Protein AF-A0A843S0M1-F1 (afdb_monomer)

Solvent-accessible surface area (backbone atoms only — not comparable to full-atom values): 11703 Å² total; per-residue (Å²): 111,69,63,58,44,51,71,52,20,61,83,70,75,45,84,88,87,87,84,76,96,76,84,46,53,86,76,46,64,43,97,45,66,50,46,80,56,49,70,64,45,79,46,49,62,38,55,64,71,56,51,32,68,64,68,65,47,55,79,88,76,49,73,78,32,62,79,41,57,92,56,32,33,32,40,35,50,74,87,81,46,79,42,81,44,71,58,80,91,73,53,58,61,55,52,34,52,51,38,28,75,74,68,75,40,78,56,70,84,58,80,89,78,87,85,83,83,86,74,97,67,88,80,82,76,89,72,68,78,70,56,42,61,87,25,80,64,20,44,48,52,51,53,44,46,74,72,69,49,50,73,67,56,54,23,38,66,74,46,74,40,89,54,74,86,38,71,62,29,52,50,40,38,52,49,55,53,48,29,52,56,53,50,60,62,74,74,110

Mean predicted aligned error: 17.86 Å

Sequence (188 aa):
MLDSLAQEGRKLSVRAVLLGQRWSASRTGGSGDMRDTIPDFLLMRMRRTDARMLSGMPTDDLPDTANLPPGHGFLLSGEDGAVRVVQPQVSAMDVSTFASATLGRTLGEPEAGLLRTGSQQQGSARGLPEVGPRSAQGQRVVALLASGATVAEVTDELSGVRDRSSGTWKNTRRQVETVITDLDREAT

Radius of gyration: 23.5 Å; Cα contacts (8 Å, |Δi|>4): 193; chains: 1; bounding box: 40×41×64 Å

Foldseek 3Di:
DLLCCLVCVVVVVDDDDDDDPDDDCVRCVHQDRNQVSDQKDKQAQDDLVRQCSNNVDDSVLRDNSPPDDPQKTWIGHPPPGTDIDGHDDAFPVNVQVCCCVPVVDRPPDPPGDDDDDDDDDDDDDDDDPPLACPDPLNVVLVVCVVVVDDLLRNLCVVLVDPPCVDPSSVVSSVSSVVSVVVVVVVVD

Structure (mmCIF, N/CA/C/O backbone):
data_AF-A0A843S0M1-F1
#
_entry.id   AF-A0A843S0M1-F1
#
loop_
_atom_site.group_PDB
_atom_site.id
_atom_site.type_symbol
_atom_site.label_atom_id
_atom_site.label_alt_id
_atom_site.label_comp_id
_atom_site.label_asym_id
_atom_site.label_entity_id
_atom_site.label_seq_id
_atom_site.pdbx_PDB_ins_code
_atom_site.Cartn_x
_atom_site.Cartn_y
_atom_site.Cartn_z
_atom_site.occupancy
_atom_site.B_iso_or_equiv
_atom_site.auth_seq_id
_atom_site.auth_comp_id
_atom_site.auth_asym_id
_atom_site.auth_atom_id
_atom_site.pdbx_PDB_model_num
ATOM 1 N N . MET A 1 1 ? -13.229 -12.952 -8.481 1.00 64.62 1 MET A N 1
ATOM 2 C CA . MET A 1 1 ? -13.952 -11.826 -7.836 1.00 64.62 1 MET A CA 1
ATOM 3 C C . MET A 1 1 ? -13.185 -10.520 -7.974 1.00 64.62 1 MET A C 1
ATOM 5 O O . MET A 1 1 ? -13.790 -9.518 -8.330 1.00 64.62 1 MET A O 1
ATOM 9 N N . LEU A 1 2 ? -11.879 -10.502 -7.690 1.00 71.44 2 LEU A N 1
ATOM 10 C CA . LEU A 1 2 ? -11.090 -9.282 -7.846 1.00 71.44 2 LEU A CA 1
ATOM 11 C C . LEU A 1 2 ? -10.889 -8.915 -9.325 1.00 71.44 2 LEU A C 1
ATOM 13 O O . LEU A 1 2 ? -11.062 -7.756 -9.687 1.00 71.44 2 LEU A O 1
ATOM 17 N N . ASP A 1 3 ? -10.678 -9.918 -10.180 1.00 71.88 3 ASP A N 1
ATOM 18 C CA . ASP A 1 3 ? -10.511 -9.717 -11.626 1.00 71.88 3 ASP A CA 1
ATOM 19 C C . ASP A 1 3 ? -11.780 -9.164 -12.282 1.00 71.88 3 ASP A C 1
ATOM 21 O O . ASP A 1 3 ? -11.726 -8.187 -13.021 1.00 71.88 3 ASP A O 1
ATOM 25 N N . SER A 1 4 ? -12.949 -9.710 -11.928 1.00 75.19 4 SER A N 1
ATOM 26 C CA . SER A 1 4 ? -14.245 -9.194 -12.387 1.00 75.19 4 SER A CA 1
ATOM 27 C C . SER A 1 4 ? -14.473 -7.745 -11.944 1.00 75.19 4 SER A C 1
ATOM 29 O O . SER A 1 4 ? -14.950 -6.926 -12.724 1.00 75.19 4 SER A O 1
ATOM 31 N N . LEU A 1 5 ? -14.079 -7.393 -10.712 1.00 76.81 5 LEU A N 1
ATOM 32 C CA . LEU A 1 5 ? -14.208 -6.024 -10.210 1.00 76.81 5 LEU A CA 1
ATOM 33 C C . LEU A 1 5 ? -13.268 -5.060 -10.934 1.00 76.81 5 LEU A C 1
ATOM 35 O O . LEU A 1 5 ? -13.653 -3.932 -11.218 1.00 76.81 5 LEU A O 1
ATOM 39 N N . ALA A 1 6 ? -12.052 -5.480 -11.250 1.00 74.00 6 ALA A N 1
ATOM 40 C CA . ALA A 1 6 ? -11.100 -4.624 -11.936 1.00 74.00 6 ALA A CA 1
ATOM 41 C C . ALA A 1 6 ? -11.404 -4.475 -13.440 1.00 74.00 6 ALA A C 1
ATOM 43 O O . ALA A 1 6 ? -11.238 -3.382 -13.984 1.00 74.00 6 ALA A O 1
ATOM 44 N N . GLN A 1 7 ? -11.944 -5.509 -14.095 1.00 75.94 7 GLN A N 1
ATOM 45 C CA . GLN A 1 7 ? -12.368 -5.436 -15.499 1.00 75.94 7 GLN A CA 1
ATOM 46 C C . GLN A 1 7 ? -13.661 -4.626 -15.690 1.00 75.94 7 GLN A C 1
ATOM 48 O O . GLN A 1 7 ? -13.743 -3.777 -16.581 1.00 75.94 7 GLN A O 1
ATOM 53 N N . GLU A 1 8 ? -14.682 -4.858 -14.860 1.00 80.50 8 GLU A N 1
ATOM 54 C CA . GLU A 1 8 ? -16.004 -4.237 -15.034 1.00 80.50 8 GLU A CA 1
ATOM 55 C C . GLU A 1 8 ? -16.180 -2.963 -14.202 1.00 80.50 8 GLU A C 1
ATOM 57 O O . GLU A 1 8 ? -16.842 -2.016 -14.636 1.00 80.50 8 GLU A O 1
ATOM 62 N N . GLY A 1 9 ? -15.540 -2.890 -13.033 1.00 81.75 9 GLY A N 1
ATOM 63 C CA . GLY A 1 9 ? -15.686 -1.780 -12.092 1.00 81.75 9 GLY A CA 1
ATOM 64 C C . GLY A 1 9 ? -15.227 -0.442 -12.658 1.00 81.75 9 GLY A C 1
ATOM 65 O O . GLY A 1 9 ? -15.847 0.579 -12.361 1.00 81.75 9 GLY A O 1
ATOM 66 N N . ARG A 1 10 ? -14.240 -0.431 -13.569 1.00 76.69 10 ARG A N 1
ATOM 67 C CA . ARG A 1 10 ? -13.786 0.800 -14.239 1.00 76.69 10 ARG A CA 1
ATOM 68 C C . ARG A 1 10 ? -14.920 1.511 -14.985 1.00 76.69 10 ARG A C 1
ATOM 70 O O . ARG A 1 10 ? -14.968 2.737 -14.966 1.00 76.69 10 ARG A O 1
ATOM 77 N N . LYS A 1 11 ? -15.853 0.766 -15.593 1.00 84.06 11 LYS A N 1
ATOM 78 C CA . LYS A 1 11 ? -17.024 1.337 -16.292 1.00 84.06 11 LYS A CA 1
ATOM 79 C C . LYS A 1 11 ? -18.037 1.949 -15.324 1.00 84.06 11 LYS A C 1
ATOM 81 O O . LYS A 1 11 ? -18.772 2.856 -15.695 1.00 84.06 11 LYS A O 1
ATOM 86 N N . LEU A 1 12 ? -18.057 1.459 -14.089 1.00 86.50 12 LEU A N 1
ATOM 87 C CA . LEU A 1 12 ? -18.972 1.872 -13.027 1.00 86.50 12 LEU A CA 1
ATOM 88 C C . LEU A 1 12 ? -18.321 2.849 -12.035 1.00 86.50 12 LEU A C 1
ATOM 90 O O . LEU A 1 12 ? -18.884 3.113 -10.977 1.00 86.50 12 LEU A O 1
ATOM 94 N N . SER A 1 13 ? -17.131 3.373 -12.349 1.00 83.56 13 SER A N 1
ATOM 95 C CA . SER A 1 13 ? -16.327 4.206 -11.441 1.00 83.56 13 SER A CA 1
ATOM 96 C C . SER A 1 13 ? -16.002 3.543 -10.092 1.00 83.56 13 SER A C 1
ATOM 98 O O . SER A 1 13 ? -15.689 4.225 -9.118 1.00 83.56 13 SER A O 1
ATOM 100 N N . VAL A 1 14 ? -16.027 2.211 -10.029 1.00 84.00 14 VAL A N 1
ATOM 101 C CA . VAL A 1 14 ? -15.618 1.433 -8.857 1.00 84.00 14 VAL A CA 1
ATOM 102 C C . VAL A 1 14 ? -14.116 1.185 -8.930 1.00 84.00 14 VAL A C 1
ATOM 104 O O . VAL A 1 14 ? -13.596 0.734 -9.951 1.00 84.00 14 VAL A O 1
ATOM 107 N N . ARG A 1 15 ? -13.410 1.475 -7.835 1.00 82.69 15 ARG A N 1
ATOM 108 C CA . ARG A 1 15 ? -11.964 1.258 -7.698 1.00 82.69 15 ARG A CA 1
ATOM 109 C C . ARG A 1 15 ? -11.688 0.441 -6.445 1.00 82.69 15 ARG A C 1
ATOM 111 O O . ARG A 1 15 ? -12.328 0.655 -5.418 1.00 82.69 15 ARG A O 1
ATOM 118 N N . ALA A 1 16 ? -10.716 -0.459 -6.523 1.00 82.50 16 ALA A N 1
ATOM 119 C CA . ALA A 1 16 ? -10.196 -1.175 -5.366 1.00 82.50 16 ALA A CA 1
ATOM 120 C C . ALA A 1 16 ? -8.787 -0.681 -5.042 1.00 82.50 16 ALA A C 1
ATOM 122 O O . ALA A 1 16 ? -7.982 -0.442 -5.938 1.00 82.50 16 ALA A O 1
ATOM 123 N N . VAL A 1 17 ? -8.497 -0.557 -3.749 1.00 86.88 17 VAL A N 1
ATOM 124 C CA . VAL A 1 17 ? -7.150 -0.300 -3.239 1.00 86.88 17 VAL A CA 1
ATOM 125 C C . VAL A 1 17 ? -6.752 -1.500 -2.401 1.00 86.88 17 VAL A C 1
ATOM 127 O O . VAL A 1 17 ? -7.434 -1.839 -1.434 1.00 86.88 17 VAL A O 1
ATOM 130 N N . LEU A 1 18 ? -5.659 -2.154 -2.787 1.00 85.25 18 LEU A N 1
ATOM 131 C CA . LEU A 1 18 ? -5.140 -3.321 -2.086 1.00 85.25 18 LEU A CA 1
ATOM 132 C C . LEU A 1 18 ? -3.878 -2.955 -1.325 1.00 85.25 18 LEU A C 1
ATOM 134 O O . LEU A 1 18 ? -2.942 -2.384 -1.879 1.00 85.25 18 LEU A O 1
ATOM 138 N N . LEU A 1 19 ? -3.853 -3.316 -0.046 1.00 87.06 19 LEU A N 1
ATOM 139 C CA . LEU A 1 19 ? -2.742 -3.042 0.853 1.00 87.06 19 LEU A CA 1
ATOM 140 C C . LEU A 1 19 ? -2.248 -4.356 1.449 1.00 87.06 19 LEU A C 1
ATOM 142 O O . LEU A 1 19 ? -3.033 -5.182 1.914 1.00 87.06 19 LEU A O 1
ATOM 146 N N . GLY A 1 20 ? -0.932 -4.539 1.457 1.00 83.94 20 GLY A N 1
ATOM 147 C CA . GLY A 1 20 ? -0.309 -5.743 1.982 1.00 83.94 20 GLY A CA 1
ATOM 148 C C . GLY A 1 20 ? 1.136 -5.492 2.383 1.00 83.94 20 GLY A C 1
ATOM 149 O O . GLY A 1 20 ? 1.888 -4.842 1.663 1.00 83.94 20 GLY A O 1
ATOM 150 N N . GLN A 1 21 ? 1.527 -6.029 3.540 1.00 82.25 21 GLN A N 1
ATOM 151 C CA . GLN A 1 21 ? 2.917 -5.998 4.014 1.00 82.25 21 GLN A CA 1
ATOM 152 C C . GLN A 1 21 ? 3.747 -7.173 3.483 1.00 82.25 21 GLN A C 1
ATOM 154 O O . GLN A 1 21 ? 4.974 -7.118 3.476 1.00 82.25 21 GLN A O 1
ATOM 159 N N . ARG A 1 22 ? 3.088 -8.263 3.073 1.00 80.06 22 ARG A N 1
ATOM 160 C CA . ARG A 1 22 ? 3.728 -9.444 2.489 1.00 80.06 22 ARG A CA 1
ATOM 161 C C . ARG A 1 22 ? 2.935 -9.897 1.282 1.00 80.06 22 ARG A C 1
ATOM 163 O O . ARG A 1 22 ? 1.739 -10.163 1.390 1.00 80.06 22 ARG A O 1
ATOM 170 N N . TRP A 1 23 ? 3.647 -10.052 0.180 1.00 79.38 23 TRP A N 1
ATOM 171 C CA . TRP A 1 23 ? 3.113 -10.548 -1.072 1.00 79.38 23 TRP A CA 1
ATOM 172 C C . TRP A 1 23 ? 3.785 -11.876 -1.398 1.00 79.38 23 TRP A C 1
ATOM 174 O O . TRP A 1 23 ? 4.971 -12.070 -1.140 1.00 79.38 23 TRP A O 1
ATOM 184 N N . SER A 1 24 ? 3.010 -12.818 -1.914 1.00 76.38 24 SER A N 1
ATOM 185 C CA . SER A 1 24 ? 3.501 -14.104 -2.402 1.00 76.38 24 SER A CA 1
ATOM 186 C C . SER A 1 24 ? 2.750 -14.449 -3.672 1.00 76.38 24 SER A C 1
ATOM 188 O O . SER A 1 24 ? 1.595 -14.052 -3.802 1.00 76.38 24 SER A O 1
ATOM 190 N N . ALA A 1 25 ? 3.356 -15.250 -4.550 1.00 71.12 25 ALA A N 1
ATOM 191 C CA . ALA A 1 25 ? 2.713 -15.685 -5.789 1.00 71.12 25 ALA A CA 1
ATOM 192 C C . ALA A 1 25 ? 1.318 -16.286 -5.533 1.00 71.12 25 ALA A C 1
ATOM 194 O O . ALA A 1 25 ? 0.358 -15.946 -6.207 1.00 71.12 25 ALA A O 1
ATOM 195 N N . SER A 1 26 ? 1.162 -17.092 -4.478 1.00 72.12 26 SER A N 1
ATOM 196 C CA . SER A 1 26 ? -0.138 -17.651 -4.075 1.00 72.12 26 SER A CA 1
ATOM 197 C C . SER A 1 26 ? -1.180 -16.615 -3.627 1.00 72.12 26 SER A C 1
ATOM 199 O O . SER A 1 26 ? -2.373 -16.887 -3.702 1.00 72.12 26 SER A O 1
ATOM 201 N N . ARG A 1 27 ? -0.756 -15.440 -3.145 1.00 68.50 27 ARG A N 1
ATOM 202 C CA . ARG A 1 27 ? -1.632 -14.347 -2.685 1.00 68.50 27 ARG A CA 1
ATOM 203 C C . ARG A 1 27 ? -1.902 -13.306 -3.769 1.00 68.50 27 ARG A C 1
ATOM 205 O O . ARG A 1 27 ? -2.878 -12.579 -3.658 1.00 68.50 27 ARG A O 1
ATOM 212 N N . THR A 1 28 ? -1.057 -13.241 -4.793 1.00 63.72 28 THR A N 1
ATOM 213 C CA . THR A 1 28 ? -1.211 -12.363 -5.960 1.00 63.72 28 THR A CA 1
ATOM 214 C C . THR A 1 28 ? -1.856 -13.079 -7.149 1.00 63.72 28 THR A C 1
ATOM 216 O O . THR A 1 28 ? -1.738 -12.607 -8.271 1.00 63.72 28 THR A O 1
ATOM 219 N N . GLY A 1 29 ? -2.504 -14.230 -6.929 1.00 59.59 29 GLY A N 1
ATOM 220 C CA . GLY A 1 29 ? -3.202 -14.974 -7.986 1.00 59.59 29 GLY A CA 1
ATOM 221 C C . GLY A 1 29 ? -2.300 -15.774 -8.935 1.00 59.59 29 GLY A C 1
ATOM 222 O O . GLY A 1 29 ? -2.752 -16.191 -9.990 1.00 59.59 29 GLY A O 1
ATOM 223 N N . GLY A 1 30 ? -1.037 -16.023 -8.585 1.00 59.97 30 GLY A N 1
ATOM 224 C CA . GLY A 1 30 ? -0.068 -16.681 -9.464 1.00 59.97 30 GLY A CA 1
ATOM 225 C C . GLY A 1 30 ? 0.691 -15.693 -10.353 1.00 59.97 30 GLY A C 1
ATOM 226 O O . GLY A 1 30 ? 0.911 -14.546 -9.970 1.00 59.97 30 GLY A O 1
ATOM 227 N N . SER A 1 31 ? 1.173 -16.165 -11.507 1.00 53.12 31 SER A N 1
ATOM 228 C CA . SER A 1 31 ? 2.170 -15.485 -12.349 1.00 53.12 31 SER A CA 1
ATOM 229 C C . SER A 1 31 ? 1.626 -14.475 -13.374 1.00 53.12 31 SER A C 1
ATOM 231 O O . SER A 1 31 ? 2.390 -14.099 -14.258 1.00 53.12 31 SER A O 1
ATOM 233 N N . GLY A 1 32 ? 0.370 -14.022 -13.298 1.00 58.56 32 GLY A N 1
ATOM 234 C CA . GLY A 1 32 ? -0.134 -13.051 -14.287 1.00 58.56 32 GLY A CA 1
ATOM 235 C C . GLY A 1 32 ? -1.457 -12.375 -13.943 1.00 58.56 32 GLY A C 1
ATOM 236 O O . GLY A 1 32 ? -1.523 -11.152 -13.914 1.00 58.56 32 GLY A O 1
ATOM 237 N N . ASP A 1 33 ? -2.485 -13.147 -13.594 1.00 63.50 33 ASP A N 1
ATOM 238 C CA . ASP A 1 33 ? -3.878 -12.684 -13.712 1.00 63.50 33 ASP A CA 1
ATOM 239 C C . ASP A 1 33 ? -4.219 -11.426 -12.893 1.00 63.50 33 ASP A C 1
ATOM 241 O O . ASP A 1 33 ? -4.799 -10.476 -13.422 1.00 63.50 33 ASP A O 1
ATOM 245 N N . MET A 1 34 ? -3.801 -11.357 -11.624 1.00 68.62 34 MET A N 1
ATOM 246 C CA . MET A 1 34 ? -4.064 -10.174 -10.791 1.00 68.62 34 MET A CA 1
ATOM 247 C C . MET A 1 34 ? -3.173 -8.988 -11.176 1.00 68.62 34 MET A C 1
ATOM 249 O O . MET A 1 34 ? -3.600 -7.838 -11.093 1.00 68.62 34 MET A O 1
ATOM 253 N N . ARG A 1 35 ? -1.925 -9.264 -11.577 1.00 72.38 35 ARG A N 1
ATOM 254 C CA . ARG A 1 35 ? -0.947 -8.236 -11.948 1.00 72.38 35 ARG A CA 1
ATOM 255 C C . ARG A 1 35 ? -1.389 -7.512 -13.210 1.00 72.38 35 ARG A C 1
ATOM 257 O O . ARG A 1 35 ? -1.417 -6.293 -13.235 1.00 72.38 35 ARG A O 1
ATOM 264 N N . ASP A 1 36 ? -1.767 -8.271 -14.228 1.00 73.75 36 ASP A N 1
ATOM 265 C CA . ASP A 1 36 ? -2.135 -7.726 -15.534 1.00 73.75 36 ASP A CA 1
ATOM 266 C C . ASP A 1 36 ? -3.483 -6.990 -15.490 1.00 73.75 36 ASP A C 1
ATOM 268 O O . ASP A 1 36 ? -3.795 -6.173 -16.354 1.00 73.75 36 ASP A O 1
ATOM 272 N N . THR A 1 37 ? -4.266 -7.236 -14.440 1.00 75.56 37 THR A N 1
ATOM 273 C CA . THR A 1 37 ? -5.564 -6.606 -14.218 1.00 75.56 37 THR A CA 1
ATOM 274 C C . THR A 1 37 ? -5.473 -5.312 -13.382 1.00 75.56 37 THR A C 1
ATOM 276 O O . THR A 1 37 ? -6.378 -4.475 -13.443 1.00 75.56 37 THR A O 1
ATOM 279 N N . ILE A 1 38 ? -4.390 -5.105 -12.622 1.00 77.38 38 ILE A N 1
ATOM 280 C CA . ILE A 1 38 ? -4.171 -3.905 -11.797 1.00 77.38 38 ILE A CA 1
ATOM 281 C C . ILE A 1 38 ? -3.057 -3.064 -12.439 1.00 77.38 38 ILE A C 1
ATOM 283 O O . ILE A 1 38 ? -1.892 -3.428 -12.334 1.00 77.38 38 ILE A O 1
ATOM 287 N N . PRO A 1 39 ? -3.378 -1.933 -13.092 1.00 75.25 39 PRO A N 1
ATOM 288 C CA . PRO A 1 39 ? -2.397 -1.180 -13.878 1.00 75.25 39 PRO A CA 1
ATOM 289 C C . PRO A 1 39 ? -1.459 -0.303 -13.037 1.00 75.25 39 PRO A C 1
ATOM 291 O O . PRO A 1 39 ? -0.413 0.112 -13.532 1.00 75.25 39 PRO A O 1
ATOM 294 N N . ASP A 1 40 ? -1.832 -0.007 -11.788 1.00 86.38 40 ASP A N 1
ATOM 295 C CA . ASP A 1 40 ? -1.134 0.956 -10.941 1.00 86.38 40 ASP A CA 1
ATOM 296 C C . ASP A 1 40 ? -0.606 0.295 -9.665 1.00 86.38 40 ASP A C 1
ATOM 298 O O . ASP A 1 40 ? -1.355 -0.342 -8.917 1.00 86.38 40 ASP A O 1
ATOM 302 N N . PHE A 1 41 ? 0.676 0.510 -9.369 1.00 88.81 41 PHE A N 1
ATOM 303 C CA . PHE A 1 41 ? 1.323 -0.005 -8.164 1.00 88.81 41 PHE A CA 1
ATOM 304 C C . PHE A 1 41 ? 2.083 1.092 -7.431 1.00 88.81 41 PHE A C 1
ATOM 306 O O . PHE A 1 41 ? 2.898 1.804 -8.009 1.00 88.81 41 PHE A O 1
ATOM 313 N N . LEU A 1 42 ? 1.888 1.166 -6.115 1.00 91.88 42 LEU A N 1
ATOM 314 C CA . LEU A 1 42 ? 2.749 1.938 -5.228 1.00 91.88 42 LEU A CA 1
ATOM 315 C C . LEU A 1 42 ? 3.720 0.988 -4.521 1.00 91.88 42 LEU A C 1
ATOM 317 O O . LEU A 1 42 ? 3.354 0.281 -3.579 1.00 91.88 42 LEU A O 1
ATOM 321 N N . LEU A 1 43 ? 4.971 0.970 -4.973 1.00 91.88 43 LEU A N 1
ATOM 322 C CA . LEU A 1 43 ? 6.033 0.169 -4.381 1.00 91.88 43 LEU A CA 1
ATOM 323 C C . LEU A 1 43 ? 6.747 0.957 -3.286 1.00 91.88 43 LEU A C 1
ATOM 325 O O . LEU A 1 43 ? 7.559 1.842 -3.550 1.00 91.88 43 LEU A O 1
ATOM 329 N N . MET A 1 44 ? 6.466 0.600 -2.040 1.00 93.69 44 MET A N 1
ATOM 330 C CA . MET A 1 44 ? 7.222 1.080 -0.883 1.00 93.69 44 MET A CA 1
ATOM 331 C C . MET A 1 44 ? 8.498 0.252 -0.691 1.00 93.69 44 MET A C 1
ATOM 333 O O . MET A 1 44 ? 8.767 -0.692 -1.437 1.00 93.69 44 MET A O 1
ATOM 337 N N . ARG A 1 45 ? 9.289 0.578 0.337 1.00 93.06 45 ARG A N 1
ATOM 338 C CA . ARG A 1 45 ? 10.507 -0.171 0.664 1.00 93.06 45 ARG A CA 1
ATOM 339 C C . ARG A 1 45 ? 10.231 -1.677 0.788 1.00 93.06 45 ARG A C 1
ATOM 341 O O . ARG A 1 45 ? 9.542 -2.108 1.711 1.00 93.06 45 ARG A O 1
ATOM 348 N N . MET A 1 46 ? 10.805 -2.477 -0.110 1.00 92.31 46 MET A N 1
ATOM 349 C CA . MET A 1 46 ? 10.629 -3.934 -0.144 1.00 92.31 46 MET A CA 1
ATOM 350 C C . MET A 1 46 ? 11.778 -4.642 -0.867 1.00 92.31 46 MET A C 1
ATOM 352 O O . MET A 1 46 ? 12.584 -4.010 -1.555 1.00 92.31 46 MET A O 1
ATOM 356 N N . ARG A 1 47 ? 11.850 -5.972 -0.722 1.00 91.19 47 ARG A N 1
ATOM 357 C CA . ARG A 1 47 ? 12.854 -6.800 -1.405 1.00 91.19 47 ARG A CA 1
ATOM 358 C C . ARG A 1 47 ? 12.668 -6.722 -2.919 1.00 91.19 47 ARG A C 1
ATOM 360 O O . ARG A 1 47 ? 11.542 -6.737 -3.409 1.00 91.19 47 ARG A O 1
ATOM 367 N N . ARG A 1 48 ? 13.784 -6.739 -3.656 1.00 90.19 48 ARG A N 1
ATOM 368 C CA . ARG A 1 48 ? 13.796 -6.669 -5.129 1.00 90.19 48 ARG A CA 1
ATOM 369 C C . ARG A 1 48 ? 12.948 -7.772 -5.777 1.00 90.19 48 ARG A C 1
ATOM 371 O O . ARG A 1 48 ? 12.279 -7.529 -6.772 1.00 90.19 48 ARG A O 1
ATOM 378 N N . THR A 1 49 ? 12.934 -8.971 -5.192 1.00 89.06 49 THR A N 1
ATOM 379 C CA . THR A 1 49 ? 12.121 -10.106 -5.664 1.00 89.06 49 THR A CA 1
ATOM 380 C C . THR A 1 49 ? 10.624 -9.825 -5.606 1.00 89.06 49 THR A C 1
ATOM 382 O O . THR A 1 49 ? 9.906 -10.157 -6.545 1.00 89.06 49 THR A O 1
ATOM 385 N N . ASP A 1 50 ? 10.167 -9.188 -4.528 1.00 88.75 50 ASP A N 1
ATOM 386 C CA . ASP A 1 50 ? 8.751 -8.914 -4.283 1.00 88.75 50 ASP A CA 1
ATOM 387 C C . ASP A 1 50 ? 8.293 -7.750 -5.167 1.00 88.75 50 ASP A C 1
ATOM 389 O O . ASP A 1 50 ? 7.248 -7.830 -5.807 1.00 88.75 50 ASP A O 1
ATOM 393 N N . ALA A 1 51 ? 9.135 -6.719 -5.290 1.00 89.69 51 ALA A N 1
ATOM 394 C CA . ALA A 1 51 ? 8.921 -5.606 -6.209 1.00 89.69 51 ALA A CA 1
ATOM 395 C C . ALA A 1 51 ? 8.824 -6.082 -7.665 1.00 89.69 51 ALA A C 1
ATOM 397 O O . ALA A 1 51 ? 7.915 -5.668 -8.381 1.00 89.69 51 ALA A O 1
ATOM 398 N N . ARG A 1 52 ? 9.701 -7.000 -8.096 1.00 88.38 52 ARG A N 1
ATOM 399 C CA . ARG A 1 52 ? 9.643 -7.599 -9.438 1.00 88.38 52 ARG A CA 1
ATOM 400 C C . ARG A 1 52 ? 8.360 -8.395 -9.658 1.00 88.38 52 ARG A C 1
ATOM 402 O O . ARG A 1 52 ? 7.748 -8.292 -10.711 1.00 88.38 52 ARG A O 1
ATOM 409 N N . MET A 1 53 ? 7.958 -9.193 -8.671 1.00 85.81 53 MET A N 1
ATOM 410 C CA . MET A 1 53 ? 6.733 -9.989 -8.750 1.00 85.81 53 MET A CA 1
ATOM 411 C C . MET A 1 53 ? 5.490 -9.099 -8.892 1.00 85.81 53 MET A C 1
ATOM 413 O O . MET A 1 53 ? 4.620 -9.411 -9.697 1.00 85.81 53 MET A O 1
ATOM 417 N N . LEU A 1 54 ? 5.419 -8.002 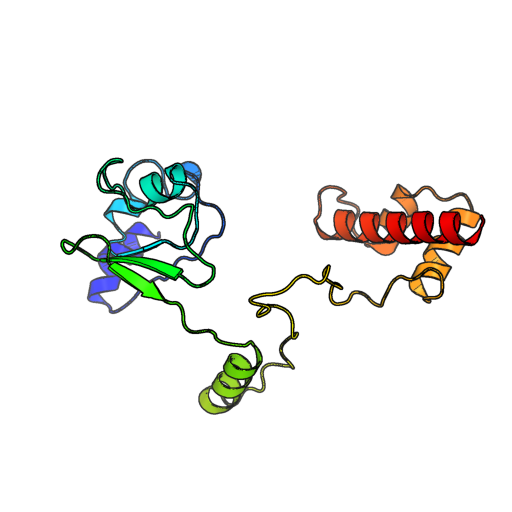-8.133 1.00 86.00 54 LEU A N 1
ATOM 418 C CA . LEU A 1 54 ? 4.279 -7.082 -8.157 1.00 86.00 54 LEU A CA 1
ATOM 419 C C . LEU A 1 54 ? 4.250 -6.201 -9.403 1.00 86.00 54 LEU A C 1
ATOM 421 O O . LEU A 1 54 ? 3.201 -6.046 -10.003 1.00 86.00 54 LEU A O 1
ATOM 425 N N . SER A 1 55 ? 5.387 -5.626 -9.789 1.00 85.06 55 SER A N 1
ATOM 426 C CA . SER A 1 55 ? 5.455 -4.710 -10.935 1.00 85.06 55 SER A CA 1
ATOM 427 C C . SER A 1 55 ? 5.499 -5.419 -12.277 1.00 85.06 55 SER A C 1
ATOM 429 O O . SER A 1 55 ? 5.138 -4.840 -13.293 1.00 85.06 55 SER A O 1
ATOM 431 N N . GLY A 1 56 ? 6.019 -6.648 -12.310 1.00 83.25 56 GLY A N 1
ATOM 432 C CA . GLY A 1 56 ? 6.296 -7.335 -13.560 1.00 83.25 56 GLY A CA 1
ATOM 433 C C . GLY A 1 56 ? 7.464 -6.781 -14.367 1.00 83.25 56 GLY A C 1
ATOM 434 O O . GLY A 1 56 ? 7.753 -7.330 -15.428 1.00 83.25 56 GLY A O 1
ATOM 435 N N . MET A 1 57 ? 8.133 -5.731 -13.884 1.00 85.25 57 MET A N 1
ATOM 436 C CA . MET A 1 57 ? 9.224 -5.088 -14.606 1.00 85.25 57 MET A CA 1
ATOM 437 C C . MET A 1 57 ? 10.432 -6.025 -14.733 1.00 85.25 57 MET A C 1
ATOM 439 O O . MET A 1 57 ? 10.717 -6.798 -13.806 1.00 85.25 57 MET A O 1
ATOM 443 N N . PRO A 1 58 ? 11.186 -5.946 -15.843 1.00 85.50 58 PRO A N 1
ATOM 444 C CA . PRO A 1 58 ? 12.483 -6.595 -15.954 1.00 85.50 58 PRO A CA 1
ATOM 445 C C . PRO A 1 58 ? 13.402 -6.193 -14.801 1.00 85.50 58 PRO A C 1
ATOM 447 O O . PRO A 1 58 ? 13.324 -5.089 -14.264 1.00 85.50 58 PRO A O 1
ATOM 450 N N . THR A 1 59 ? 14.297 -7.103 -14.409 1.00 86.69 59 THR A N 1
ATOM 451 C CA . THR A 1 59 ? 15.208 -6.848 -13.285 1.00 86.69 59 THR A CA 1
ATOM 452 C C . THR A 1 59 ? 16.059 -5.603 -13.521 1.00 86.69 59 THR A C 1
ATOM 454 O O . THR A 1 59 ? 16.348 -4.920 -12.547 1.00 86.69 59 THR A O 1
ATOM 457 N N . ASP A 1 60 ? 16.430 -5.299 -14.762 1.00 88.00 60 ASP A N 1
ATOM 458 C CA . ASP A 1 60 ? 17.312 -4.175 -15.092 1.00 88.00 60 ASP A CA 1
ATOM 459 C C . ASP A 1 60 ? 16.592 -2.820 -15.019 1.00 88.00 60 ASP A C 1
ATOM 461 O O . ASP A 1 60 ? 17.191 -1.832 -14.602 1.00 88.00 60 ASP A O 1
ATOM 465 N N . ASP A 1 61 ? 15.286 -2.801 -15.297 1.00 87.69 61 ASP A N 1
ATOM 466 C CA . ASP A 1 61 ? 14.451 -1.592 -15.249 1.00 87.69 61 ASP A CA 1
ATOM 467 C C . ASP A 1 61 ? 13.854 -1.341 -13.858 1.00 87.69 61 ASP A C 1
ATOM 469 O O . ASP A 1 61 ? 13.319 -0.268 -13.570 1.00 87.69 61 ASP A O 1
ATOM 473 N N . LEU A 1 62 ? 13.913 -2.342 -12.975 1.00 89.12 62 LEU A N 1
ATOM 474 C CA . LEU A 1 62 ? 13.314 -2.248 -11.655 1.00 89.12 62 LEU A CA 1
ATOM 475 C C . LEU A 1 62 ? 14.106 -1.266 -10.769 1.00 89.12 62 LEU A C 1
ATOM 477 O O . LEU A 1 62 ? 15.302 -1.488 -10.512 1.00 89.12 62 LEU A O 1
ATOM 481 N N . PRO A 1 63 ? 13.446 -0.230 -10.217 1.00 91.06 63 PRO A N 1
ATOM 482 C CA . PRO A 1 63 ? 14.102 0.729 -9.344 1.00 91.06 63 PRO A CA 1
ATOM 483 C C . PRO A 1 63 ? 14.586 0.068 -8.047 1.00 91.06 63 PRO A C 1
ATOM 485 O O . PRO A 1 63 ? 14.099 -0.986 -7.627 1.00 91.06 63 PRO A O 1
ATOM 488 N N . ASP A 1 64 ? 15.554 0.694 -7.375 1.00 92.38 64 ASP A N 1
ATOM 489 C CA . ASP A 1 64 ? 16.065 0.190 -6.099 1.00 92.38 64 ASP A CA 1
ATOM 490 C C . ASP A 1 64 ? 15.066 0.425 -4.956 1.00 92.38 64 ASP A C 1
ATOM 492 O O . ASP A 1 64 ? 15.124 1.407 -4.214 1.00 92.38 64 ASP A O 1
ATOM 496 N N . THR A 1 65 ? 14.131 -0.511 -4.804 1.00 93.31 65 THR A N 1
ATOM 497 C CA . THR A 1 65 ? 13.131 -0.492 -3.733 1.00 93.31 65 THR A CA 1
ATOM 498 C C . THR A 1 65 ? 13.695 -0.911 -2.376 1.00 93.31 65 THR A C 1
ATOM 500 O O . THR A 1 65 ? 13.080 -0.628 -1.349 1.00 93.31 65 THR A O 1
ATOM 503 N N . ALA A 1 66 ? 14.834 -1.609 -2.322 1.00 92.06 66 ALA A N 1
ATOM 504 C CA . ALA A 1 66 ? 15.344 -2.191 -1.078 1.00 92.06 66 ALA A CA 1
ATOM 505 C C . ALA A 1 66 ? 15.954 -1.125 -0.153 1.00 92.06 66 ALA A C 1
ATOM 507 O O . ALA A 1 66 ? 15.816 -1.200 1.077 1.00 92.06 66 ALA A O 1
ATOM 508 N N . ASN A 1 67 ? 16.569 -0.110 -0.763 1.00 92.88 67 ASN A N 1
ATOM 509 C CA . ASN A 1 67 ? 17.274 0.971 -0.078 1.00 92.88 67 ASN A CA 1
ATOM 510 C C . ASN A 1 67 ? 16.463 2.271 0.018 1.00 92.88 67 ASN A C 1
ATOM 512 O O . ASN A 1 67 ? 17.006 3.320 0.363 1.00 92.88 67 ASN A O 1
ATOM 516 N N . LEU A 1 68 ? 15.156 2.218 -0.249 1.00 93.44 68 LEU A N 1
ATOM 517 C CA . LEU A 1 68 ? 14.286 3.378 -0.082 1.00 93.44 68 LEU A CA 1
ATOM 518 C C . LEU A 1 68 ? 14.281 3.871 1.377 1.00 93.44 68 LEU A C 1
ATOM 520 O O . LEU A 1 68 ? 14.100 3.064 2.299 1.00 93.44 68 LEU A O 1
ATOM 524 N N . PRO A 1 69 ? 14.417 5.190 1.615 1.00 91.88 69 PRO A N 1
ATOM 525 C CA . PRO A 1 69 ? 14.203 5.749 2.941 1.00 91.88 69 PRO A CA 1
ATOM 526 C C . PRO A 1 69 ? 12.740 5.570 3.392 1.00 91.88 69 PRO A C 1
ATOM 528 O O . PRO A 1 69 ? 11.842 5.458 2.551 1.00 91.88 69 PRO A O 1
ATOM 531 N N . PRO A 1 70 ? 12.462 5.556 4.709 1.00 88.69 70 PRO A N 1
ATOM 532 C CA . PRO A 1 70 ? 11.094 5.494 5.222 1.00 88.69 70 PRO A CA 1
ATOM 533 C C . PRO A 1 70 ? 10.214 6.608 4.641 1.00 88.69 70 PRO A C 1
ATOM 535 O O . PRO A 1 70 ? 10.641 7.756 4.566 1.00 88.69 70 PRO A O 1
ATOM 538 N N . GLY A 1 71 ? 8.990 6.268 4.233 1.00 89.62 71 GLY A N 1
ATOM 539 C CA . GLY A 1 71 ? 8.059 7.220 3.619 1.00 89.62 71 GLY A CA 1
ATOM 540 C C . GLY A 1 71 ? 8.336 7.533 2.146 1.00 89.62 71 GLY A C 1
ATOM 541 O O . GLY A 1 71 ? 7.606 8.322 1.563 1.00 89.62 71 GLY A O 1
ATOM 542 N N . HIS A 1 72 ? 9.336 6.918 1.510 1.00 94.12 72 HIS A N 1
ATOM 543 C CA . HIS A 1 72 ? 9.524 7.004 0.060 1.00 94.12 72 HIS A CA 1
ATOM 544 C C . HIS A 1 72 ? 9.008 5.746 -0.643 1.00 94.12 72 HIS A C 1
ATOM 546 O O . HIS A 1 72 ? 9.052 4.642 -0.092 1.00 94.12 72 HIS A O 1
ATOM 552 N N . GLY A 1 73 ? 8.571 5.920 -1.887 1.00 95.00 73 GLY A N 1
ATOM 553 C CA . GLY A 1 73 ? 8.112 4.842 -2.753 1.00 95.00 73 GLY A CA 1
ATOM 554 C C . GLY A 1 73 ? 8.336 5.150 -4.227 1.00 95.00 73 GLY A C 1
ATOM 555 O O . GLY A 1 73 ? 8.804 6.233 -4.587 1.00 95.00 73 GLY A O 1
ATOM 556 N N . PHE A 1 74 ? 7.974 4.194 -5.072 1.00 94.69 74 PHE A N 1
ATOM 557 C CA . PHE A 1 74 ? 7.836 4.378 -6.510 1.00 94.69 74 PHE A CA 1
ATOM 558 C C . PHE A 1 74 ? 6.387 4.130 -6.911 1.00 94.69 74 PHE A C 1
ATOM 560 O O . PHE A 1 74 ? 5.819 3.095 -6.568 1.00 94.69 74 PHE A O 1
ATOM 567 N N . LEU A 1 75 ? 5.798 5.085 -7.618 1.00 92.69 75 LEU A N 1
ATOM 568 C CA . LEU A 1 75 ? 4.530 4.920 -8.300 1.00 92.69 75 LEU A CA 1
ATOM 569 C C . LEU A 1 75 ? 4.812 4.389 -9.704 1.00 92.69 75 LEU A C 1
ATOM 571 O O . LEU A 1 75 ? 5.565 4.993 -10.464 1.00 92.69 75 LEU A O 1
ATOM 575 N N . LEU A 1 76 ? 4.203 3.257 -10.017 1.00 89.75 76 LEU A N 1
ATOM 576 C CA . LEU A 1 76 ? 4.122 2.684 -11.348 1.00 89.75 76 LEU A CA 1
ATOM 577 C C . LEU A 1 76 ? 2.712 2.955 -11.846 1.00 89.75 76 LEU A C 1
ATOM 579 O O . LEU A 1 76 ? 1.756 2.536 -11.193 1.00 89.75 76 LEU A O 1
ATOM 583 N N . SER A 1 77 ? 2.591 3.672 -12.954 1.00 84.00 77 SER A N 1
ATOM 584 C CA . SER A 1 77 ? 1.305 3.923 -13.590 1.00 84.00 77 SER A CA 1
ATOM 585 C C . SER A 1 77 ? 1.492 3.913 -15.097 1.00 84.00 77 SER A C 1
ATOM 587 O O . SER A 1 77 ? 2.215 4.745 -15.641 1.00 84.00 77 SER A O 1
ATOM 589 N N . GLY A 1 78 ? 0.869 2.941 -15.761 1.00 72.62 78 GLY A N 1
ATOM 590 C CA . GLY A 1 78 ? 0.893 2.840 -17.218 1.00 72.62 78 GLY A CA 1
ATOM 591 C C . GLY A 1 78 ? 2.303 2.766 -17.823 1.00 72.62 78 GLY A C 1
ATOM 592 O O . GLY A 1 78 ? 3.167 2.036 -17.340 1.00 72.62 78 GLY A O 1
ATOM 593 N N . GLU A 1 79 ? 2.503 3.493 -18.923 1.00 67.69 79 GLU A N 1
ATOM 594 C CA . GLU A 1 79 ? 3.693 3.402 -19.784 1.00 67.69 79 GLU A CA 1
ATOM 595 C C . GLU A 1 79 ? 4.858 4.302 -19.335 1.00 67.69 79 GLU A C 1
ATOM 597 O O . GLU A 1 79 ? 5.984 4.115 -19.790 1.00 67.69 79 GLU A O 1
ATOM 602 N N . ASP A 1 80 ? 4.625 5.235 -18.407 1.00 67.44 80 ASP A N 1
ATOM 603 C CA . ASP A 1 80 ? 5.600 6.269 -18.016 1.00 67.44 80 ASP A CA 1
ATOM 604 C C . ASP A 1 80 ? 6.717 5.753 -17.083 1.00 67.44 80 ASP A C 1
ATOM 606 O O . ASP A 1 80 ? 7.589 6.506 -16.639 1.00 67.44 80 ASP A O 1
ATOM 610 N N . GLY A 1 81 ? 6.719 4.452 -16.782 1.00 77.94 81 GLY A N 1
ATOM 611 C CA . GLY A 1 81 ? 7.711 3.816 -15.923 1.00 77.94 81 GLY A CA 1
ATOM 612 C C . GLY A 1 81 ? 7.565 4.188 -14.442 1.00 77.94 81 GLY A C 1
ATOM 613 O O . GLY A 1 81 ? 6.484 4.511 -13.949 1.00 77.94 81 GLY A O 1
ATOM 614 N N . ALA A 1 82 ? 8.663 4.071 -13.691 1.00 88.50 82 ALA A N 1
ATOM 615 C CA . ALA A 1 82 ? 8.669 4.258 -12.241 1.00 88.50 82 ALA A CA 1
ATOM 616 C C . ALA A 1 82 ? 8.961 5.705 -11.831 1.00 88.50 82 ALA A C 1
ATOM 618 O O . ALA A 1 82 ? 10.079 6.196 -11.987 1.00 88.50 82 ALA A O 1
ATOM 619 N N . VAL A 1 83 ? 7.989 6.358 -11.193 1.00 92.25 83 VAL A N 1
ATOM 620 C CA . VAL A 1 83 ? 8.134 7.714 -10.652 1.00 92.25 83 VAL A CA 1
ATOM 621 C C . VAL A 1 83 ? 8.374 7.654 -9.151 1.00 92.25 83 VAL A C 1
ATOM 623 O O . VAL A 1 83 ? 7.616 7.036 -8.406 1.00 92.25 83 VAL A O 1
ATOM 626 N N . ARG A 1 84 ? 9.421 8.321 -8.662 1.00 93.12 84 ARG A N 1
ATOM 627 C CA . ARG A 1 84 ? 9.683 8.394 -7.221 1.00 93.12 84 ARG A CA 1
ATOM 628 C C . ARG A 1 84 ? 8.671 9.313 -6.540 1.00 93.12 84 ARG A C 1
ATOM 630 O O . ARG A 1 84 ? 8.490 10.453 -6.951 1.00 93.12 84 ARG A O 1
ATOM 637 N N . VAL A 1 85 ? 8.079 8.839 -5.450 1.00 94.19 85 VAL A N 1
ATOM 638 C CA . VAL A 1 85 ? 7.088 9.574 -4.657 1.00 94.19 85 VAL A CA 1
ATOM 639 C C . VAL A 1 85 ? 7.463 9.596 -3.177 1.00 94.19 85 VAL A C 1
ATOM 641 O O . VAL A 1 85 ? 8.233 8.762 -2.688 1.00 94.19 85 VAL A O 1
ATOM 644 N N . VAL A 1 86 ? 6.914 10.576 -2.461 1.00 93.88 86 VAL A N 1
ATOM 645 C CA . VAL A 1 86 ? 7.050 10.721 -1.009 1.00 93.88 86 VAL A CA 1
ATOM 646 C C . VAL A 1 86 ? 5.660 10.657 -0.398 1.00 93.88 86 VAL A C 1
ATOM 648 O O . VAL A 1 86 ? 4.774 11.422 -0.773 1.00 93.88 86 VAL A O 1
ATOM 651 N N . GLN A 1 87 ? 5.471 9.730 0.532 1.00 88.88 87 GLN A N 1
ATOM 652 C CA . GLN A 1 87 ? 4.249 9.608 1.302 1.00 88.88 87 GLN A CA 1
ATOM 653 C C . GLN A 1 87 ? 4.170 10.774 2.297 1.00 88.88 87 GLN A C 1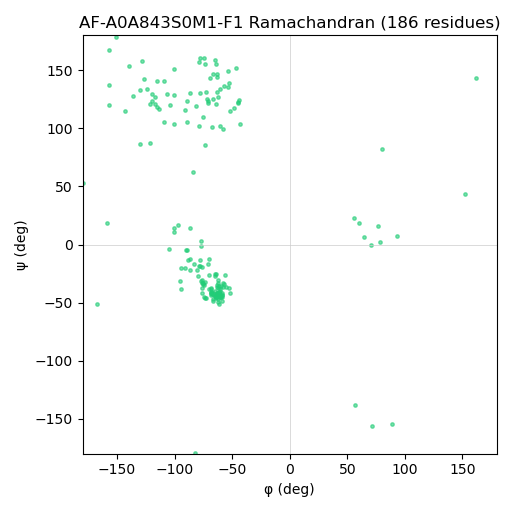
ATOM 655 O O . GLN A 1 87 ? 5.092 10.948 3.102 1.00 88.88 87 GLN A O 1
ATOM 660 N N . PRO A 1 88 ? 3.072 11.549 2.293 1.00 88.06 88 PRO A N 1
ATOM 661 C CA . PRO A 1 88 ? 2.832 12.542 3.327 1.00 88.06 88 PRO A CA 1
ATOM 662 C C . PRO A 1 88 ? 2.826 11.881 4.704 1.00 88.06 88 PRO A C 1
ATOM 664 O O . PRO A 1 88 ? 2.239 10.812 4.896 1.00 88.06 88 PRO A O 1
ATOM 667 N N . GLN A 1 89 ? 3.473 12.518 5.674 1.00 85.44 89 GLN A N 1
ATOM 668 C CA . GLN A 1 89 ? 3.395 12.065 7.055 1.00 85.44 89 GLN A CA 1
ATOM 669 C C . GLN A 1 89 ? 2.036 12.470 7.616 1.00 85.44 89 GLN A C 1
ATOM 671 O O . GLN A 1 89 ? 1.769 13.651 7.806 1.00 85.44 89 GLN A O 1
ATOM 676 N N . VAL A 1 90 ? 1.175 11.480 7.838 1.00 87.25 90 VAL A N 1
ATOM 677 C CA . VAL A 1 90 ? -0.157 11.672 8.415 1.00 87.25 90 VAL A CA 1
ATOM 678 C C . VAL A 1 90 ? -0.173 10.996 9.771 1.00 87.25 90 VAL A C 1
ATOM 680 O O . VAL A 1 90 ? 0.011 9.779 9.869 1.00 87.25 90 VAL A O 1
ATOM 683 N N . SER A 1 91 ? -0.351 11.784 10.826 1.00 88.06 91 SER A N 1
ATOM 684 C CA . SER A 1 91 ? -0.479 11.255 12.174 1.00 88.06 91 SER A CA 1
ATOM 685 C C . SER A 1 91 ? -1.877 10.702 12.404 1.00 88.06 91 SER A C 1
ATOM 687 O O . SER A 1 91 ? -2.849 11.047 11.732 1.00 88.06 91 SER A O 1
ATOM 689 N N . ALA A 1 92 ? -2.003 9.847 13.411 1.00 86.06 92 ALA A N 1
ATOM 690 C CA . ALA A 1 92 ? -3.305 9.325 13.787 1.00 86.06 92 ALA A CA 1
ATOM 691 C C . ALA A 1 92 ? -4.242 10.440 14.318 1.00 86.06 92 ALA A C 1
ATOM 693 O O . ALA A 1 92 ? -5.460 10.342 14.166 1.00 86.06 92 ALA A O 1
ATOM 694 N N . MET A 1 93 ? -3.682 11.534 14.856 1.00 86.94 93 MET A N 1
ATOM 695 C CA . MET A 1 93 ? -4.429 12.737 15.246 1.00 86.94 93 MET A CA 1
ATOM 696 C C . MET A 1 93 ? -5.006 13.473 14.033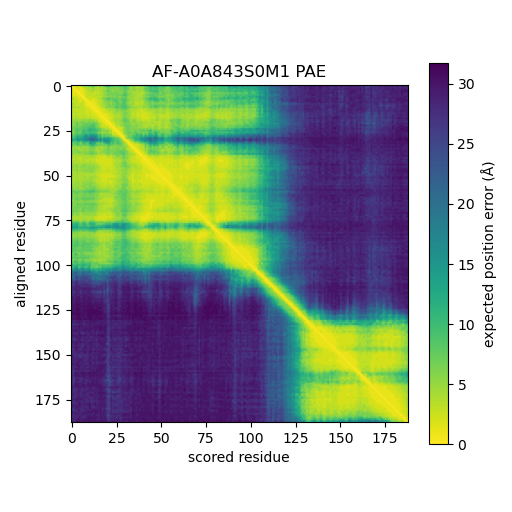 1.00 86.94 93 MET A C 1
ATOM 698 O O . MET A 1 93 ? -6.168 13.879 14.074 1.00 86.94 93 MET A O 1
ATOM 702 N N . ASP A 1 94 ? -4.249 13.578 12.940 1.00 87.62 94 ASP A N 1
ATOM 703 C CA . ASP A 1 94 ? -4.737 14.177 11.691 1.00 87.62 94 ASP A CA 1
ATOM 704 C C . ASP A 1 94 ? -5.925 13.379 11.138 1.00 87.62 94 ASP A C 1
ATOM 706 O O . ASP A 1 94 ? -6.942 13.954 10.748 1.00 87.62 94 ASP A O 1
ATOM 710 N N . VAL A 1 95 ? -5.843 12.042 11.189 1.00 86.94 95 VAL A N 1
ATOM 711 C CA . VAL A 1 95 ? -6.942 11.154 10.773 1.00 86.94 95 VAL A CA 1
ATOM 712 C C . VAL A 1 95 ? -8.176 11.339 11.660 1.00 86.94 95 VAL A C 1
ATOM 714 O O . VAL A 1 95 ? -9.283 11.450 11.136 1.00 86.94 95 VAL A O 1
ATOM 717 N N . SER A 1 96 ? -8.009 11.399 12.987 1.00 84.75 96 SER A N 1
ATOM 718 C CA . SER A 1 96 ? -9.125 11.621 13.922 1.00 84.75 96 SER A CA 1
ATOM 719 C C . SER A 1 96 ? -9.782 12.990 13.715 1.00 84.75 96 SER A C 1
ATOM 721 O O . SER A 1 96 ? -11.012 13.091 13.671 1.00 84.75 96 SER A O 1
ATOM 723 N N . THR A 1 97 ? -8.974 14.029 13.494 1.00 85.25 97 THR A N 1
ATOM 724 C CA . THR A 1 97 ? -9.447 15.390 13.208 1.00 85.25 97 THR A CA 1
ATOM 725 C C . THR A 1 97 ? -10.257 15.423 11.913 1.00 85.25 97 THR A C 1
ATOM 727 O O . THR A 1 97 ? -11.394 15.898 11.905 1.00 85.25 97 THR A O 1
ATOM 730 N N . PHE A 1 98 ? -9.722 14.848 10.831 1.00 85.06 98 PHE A N 1
ATOM 731 C CA . PHE A 1 98 ? -10.414 14.763 9.545 1.00 85.06 98 PHE A CA 1
ATOM 732 C C . PHE A 1 98 ? -11.721 13.966 9.639 1.00 85.06 98 PHE A C 1
ATOM 734 O O . PHE A 1 98 ? -12.751 14.396 9.115 1.00 85.06 98 PHE A O 1
ATOM 741 N N . ALA A 1 99 ? -11.703 12.819 10.319 1.00 84.12 99 ALA A N 1
ATOM 742 C CA . ALA A 1 99 ? -12.885 11.983 10.482 1.00 84.12 99 ALA A CA 1
ATOM 743 C C . ALA A 1 99 ? -13.974 12.676 11.309 1.00 84.12 99 ALA A C 1
ATOM 745 O O . ALA A 1 99 ? -15.146 12.616 10.939 1.00 84.12 99 ALA A O 1
ATOM 746 N N . SER A 1 100 ? -13.591 13.391 12.369 1.00 82.44 100 SER A N 1
ATOM 747 C CA . SER A 1 100 ? -14.527 14.168 13.186 1.00 82.44 100 SER A CA 1
ATOM 748 C C . SER A 1 100 ? -15.178 15.289 12.376 1.00 82.44 100 SER A C 1
ATOM 750 O O . SER A 1 100 ? -16.399 15.433 12.408 1.00 82.44 100 SER A O 1
ATOM 752 N N . ALA A 1 101 ? -14.387 16.028 11.591 1.00 85.00 101 ALA A N 1
ATOM 753 C CA . ALA A 1 101 ? -14.877 17.116 10.747 1.00 85.00 101 ALA A CA 1
ATOM 754 C C . ALA A 1 101 ? -15.759 16.637 9.579 1.00 85.00 101 ALA A C 1
ATOM 756 O O . ALA A 1 101 ? -16.736 17.297 9.237 1.00 85.00 101 ALA A O 1
ATOM 757 N N . THR A 1 102 ? -15.430 15.496 8.968 1.00 84.06 102 THR A N 1
ATOM 758 C CA . THR A 1 102 ? -16.074 15.045 7.720 1.00 84.06 102 THR A CA 1
ATOM 759 C C . THR A 1 102 ? -17.241 14.093 7.962 1.00 84.06 102 THR A C 1
ATOM 761 O O . THR A 1 102 ? -18.240 14.136 7.251 1.00 84.06 102 THR A O 1
ATOM 764 N N . LEU A 1 103 ? -17.121 13.204 8.950 1.00 78.44 103 LEU A N 1
ATOM 765 C CA . LEU A 1 103 ? -18.088 12.129 9.193 1.00 78.44 103 LEU A CA 1
ATOM 766 C C . LEU A 1 103 ? -18.991 12.409 10.400 1.00 78.44 103 LEU A C 1
ATOM 768 O O . LEU A 1 103 ? -19.859 11.589 10.698 1.00 78.44 103 LEU A O 1
ATOM 772 N N . GLY A 1 104 ? -18.769 13.516 11.124 1.00 68.44 104 GLY A N 1
ATOM 773 C CA . GLY A 1 104 ? -19.488 13.838 12.363 1.00 68.44 104 GLY A CA 1
ATOM 774 C C . GLY A 1 104 ? -19.296 12.787 13.462 1.00 68.44 104 GLY A C 1
ATOM 775 O O . GLY A 1 104 ? -20.103 12.692 14.384 1.00 68.44 104 GLY A O 1
ATOM 776 N N . ARG A 1 105 ? -18.258 11.952 13.341 1.00 59.03 105 ARG A N 1
ATOM 777 C CA . ARG A 1 105 ? -17.935 10.870 14.271 1.00 59.03 105 ARG A CA 1
ATOM 778 C C . ARG A 1 105 ? -16.602 11.171 14.921 1.00 59.03 105 ARG A C 1
ATOM 780 O O . ARG A 1 105 ? -15.582 11.190 14.238 1.00 59.03 105 ARG A O 1
ATOM 787 N N . THR A 1 106 ? -16.602 11.325 16.238 1.00 57.47 106 THR A N 1
ATOM 788 C CA . THR A 1 106 ? -15.368 11.304 17.018 1.00 57.47 106 THR A CA 1
ATOM 789 C C . THR A 1 106 ? -14.809 9.886 16.944 1.00 57.47 106 THR A C 1
ATOM 791 O O . THR A 1 106 ? -15.320 8.970 17.590 1.00 57.47 106 THR A O 1
ATOM 794 N N . LEU A 1 107 ? -13.800 9.669 16.098 1.00 58.16 107 LEU A N 1
ATOM 795 C CA . LEU A 1 107 ? -12.986 8.464 16.216 1.00 58.16 107 LEU A CA 1
ATOM 796 C C . LEU A 1 107 ? -12.295 8.566 17.577 1.00 58.16 107 LEU A C 1
ATOM 798 O O . LEU A 1 107 ? -11.625 9.569 17.831 1.00 58.16 107 LEU A O 1
ATOM 802 N N . GLY A 1 108 ? -12.522 7.580 18.454 1.00 56.38 108 GLY A N 1
ATOM 803 C CA . GLY A 1 108 ? -11.903 7.525 19.782 1.00 56.38 108 GLY A CA 1
ATOM 804 C C . GLY A 1 108 ? -10.401 7.801 19.708 1.00 56.38 108 GLY A C 1
ATOM 805 O O . GLY A 1 108 ? -9.795 7.575 18.658 1.00 56.38 108 GLY A O 1
ATOM 806 N N . GLU A 1 109 ? -9.832 8.345 20.789 1.00 52.50 109 GLU A N 1
ATOM 807 C CA . GLU A 1 109 ? -8.474 8.890 20.775 1.00 52.50 109 GLU A CA 1
ATOM 808 C C . GLU A 1 109 ? -7.490 7.954 20.060 1.00 52.50 109 GLU A C 1
ATOM 810 O O . GLU A 1 109 ? -7.360 6.784 20.439 1.00 52.50 109 GLU A O 1
ATOM 815 N N . PRO A 1 110 ? -6.819 8.437 19.001 1.00 46.75 110 PRO A N 1
ATOM 816 C CA . PRO A 1 110 ? -5.895 7.609 18.263 1.00 46.75 110 PRO A CA 1
ATOM 817 C C . PRO A 1 110 ? -4.766 7.191 19.195 1.00 46.75 110 PRO A C 1
ATOM 819 O O . PRO A 1 110 ? -4.110 8.032 19.814 1.00 46.75 110 PRO A O 1
ATOM 822 N N . GLU A 1 111 ? -4.508 5.887 19.274 1.00 46.75 111 GLU A N 1
ATOM 823 C CA . GLU A 1 111 ? -3.353 5.400 19.998 1.00 46.75 111 GLU A CA 1
ATOM 824 C C . GLU A 1 111 ? -2.073 5.968 19.361 1.00 46.75 111 GLU A C 1
ATOM 826 O O . GLU A 1 111 ? -1.629 5.532 18.300 1.00 46.75 111 GLU A O 1
ATOM 831 N N . ALA A 1 112 ? -1.494 6.995 19.987 1.00 42.28 112 ALA A N 1
ATOM 832 C CA . ALA A 1 112 ? -0.244 7.616 19.583 1.00 42.28 112 ALA A CA 1
ATOM 833 C C . ALA A 1 112 ? 0.872 6.565 19.562 1.00 42.28 112 ALA A C 1
ATOM 835 O O . ALA A 1 112 ? 1.428 6.210 20.603 1.00 42.28 112 ALA A O 1
ATOM 83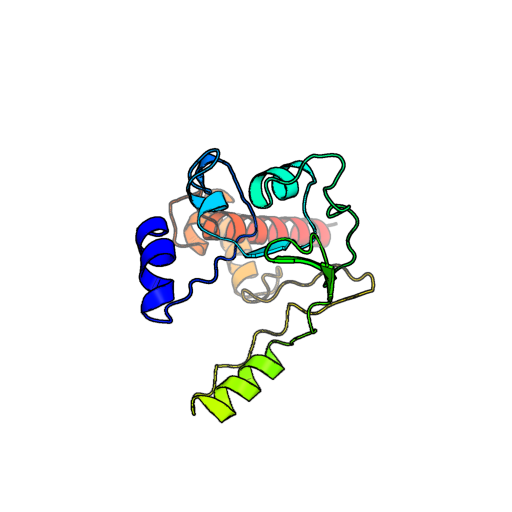6 N N . GLY A 1 113 ? 1.185 6.051 18.375 1.00 42.97 113 GLY A N 1
ATOM 837 C CA . GLY A 1 113 ? 2.238 5.060 18.231 1.00 42.97 113 GLY A CA 1
ATOM 838 C C . GLY A 1 113 ? 2.464 4.587 16.807 1.00 42.97 113 GLY A C 1
ATOM 839 O O . GLY A 1 113 ? 2.442 3.385 16.603 1.00 42.97 113 GLY A O 1
ATOM 840 N N . LEU A 1 114 ? 2.667 5.475 15.820 1.00 44.19 114 LEU A N 1
ATOM 841 C CA . LEU A 1 114 ? 3.184 5.048 14.499 1.00 44.19 114 LEU A CA 1
ATOM 842 C C . LEU A 1 114 ? 3.844 6.135 13.621 1.00 44.19 114 LEU A C 1
ATOM 844 O O . LEU A 1 114 ? 4.069 5.909 12.437 1.00 44.19 114 LEU A O 1
ATOM 848 N N . LEU A 1 115 ? 4.255 7.273 14.190 1.00 38.00 115 LEU A N 1
ATOM 849 C CA . LEU A 1 115 ? 5.189 8.202 13.536 1.00 38.00 115 LEU A CA 1
ATOM 850 C C . LEU A 1 115 ? 6.326 8.562 14.499 1.00 38.00 115 LEU A C 1
ATOM 852 O O . LEU A 1 115 ? 6.271 9.554 15.217 1.00 38.00 115 LEU A O 1
ATOM 856 N N . ARG A 1 116 ? 7.374 7.737 14.525 1.00 37.72 116 ARG A N 1
ATOM 857 C CA . ARG A 1 116 ? 8.702 8.139 15.009 1.00 37.72 116 ARG A CA 1
ATOM 858 C C . ARG A 1 116 ? 9.699 7.921 13.879 1.00 37.72 116 ARG A C 1
ATOM 860 O O . ARG A 1 116 ? 10.289 6.853 13.745 1.00 37.72 116 ARG A O 1
ATOM 867 N N . THR A 1 117 ? 9.853 8.930 13.030 1.00 38.72 117 THR A N 1
ATOM 868 C CA . THR A 1 117 ? 11.003 9.044 12.133 1.00 38.72 117 THR A CA 1
ATOM 869 C C . THR A 1 117 ? 12.177 9.628 12.909 1.00 38.72 117 THR A C 1
ATOM 871 O O . THR A 1 117 ? 12.093 10.753 13.383 1.00 38.72 117 THR A O 1
ATOM 874 N N . GLY A 1 118 ? 13.272 8.870 13.002 1.00 36.94 118 GLY A N 1
ATOM 875 C CA . GLY A 1 118 ? 14.606 9.412 13.270 1.00 36.94 118 GLY A CA 1
ATOM 876 C C . GLY A 1 118 ? 14.932 9.751 14.725 1.00 36.94 118 GLY A C 1
ATOM 877 O O . GLY A 1 118 ? 14.894 10.906 15.124 1.00 36.94 118 GLY A O 1
ATOM 878 N N . SER A 1 119 ? 15.322 8.739 15.494 1.00 33.00 119 SER A N 1
ATOM 879 C CA . SER A 1 119 ? 16.465 8.714 16.427 1.00 33.00 119 SER A CA 1
ATOM 880 C C . SER A 1 119 ? 16.262 7.554 17.395 1.00 33.00 119 SER A C 1
ATOM 882 O O . SER A 1 119 ? 15.141 7.182 17.737 1.00 33.00 119 SER A O 1
ATOM 884 N N . GLN A 1 120 ? 17.365 6.907 17.748 1.00 42.25 120 GLN A N 1
ATOM 885 C CA . GLN A 1 120 ? 17.404 5.809 18.699 1.00 42.25 120 GLN A CA 1
ATOM 886 C C . GLN A 1 120 ? 16.634 6.160 19.976 1.00 42.25 120 GLN A C 1
ATOM 888 O O . GLN A 1 120 ? 17.039 7.038 20.726 1.00 42.25 120 GLN A O 1
ATOM 893 N N . GLN A 1 121 ? 15.579 5.406 20.255 1.00 34.69 121 GLN A N 1
ATOM 894 C CA . GLN A 1 121 ? 15.241 4.991 21.608 1.00 34.69 121 GLN A CA 1
ATOM 895 C C . GLN A 1 121 ? 14.378 3.737 21.502 1.00 34.69 121 GLN A C 1
ATOM 897 O O . GLN A 1 121 ? 13.343 3.727 20.834 1.00 34.69 121 GLN A O 1
ATOM 902 N N . GLN A 1 122 ? 14.886 2.664 22.105 1.00 36.34 122 GLN A N 1
ATOM 903 C CA . GLN A 1 122 ? 14.224 1.377 22.272 1.00 36.34 122 GLN A CA 1
ATOM 904 C C . GLN A 1 122 ? 12.769 1.593 22.705 1.00 36.34 122 GLN A C 1
ATOM 906 O O . GLN A 1 122 ? 12.488 2.329 23.647 1.00 36.34 122 GLN A O 1
ATOM 911 N N . GLY A 1 123 ? 11.851 1.015 21.931 1.00 34.84 123 GLY A N 1
ATOM 912 C CA . GLY A 1 123 ? 10.424 1.267 22.039 1.00 34.84 123 GLY A CA 1
ATOM 913 C C . GLY A 1 123 ? 9.812 0.663 23.296 1.00 34.84 123 GLY A C 1
ATOM 914 O O . GLY A 1 123 ? 9.813 -0.552 23.472 1.00 34.84 123 GLY A O 1
ATOM 915 N N . SER A 1 124 ? 9.208 1.529 24.103 1.00 37.72 124 SER A N 1
ATOM 916 C CA . SER A 1 124 ? 8.096 1.196 24.986 1.00 37.72 124 SER A CA 1
ATOM 917 C C . SER A 1 124 ? 6.869 0.844 24.137 1.00 37.72 124 SER A C 1
ATOM 919 O O . SER A 1 124 ? 6.444 1.624 23.282 1.00 37.72 124 SER A O 1
ATOM 921 N N . ALA A 1 125 ? 6.308 -0.338 24.367 1.00 41.34 125 ALA A N 1
ATOM 922 C CA . ALA A 1 125 ? 5.030 -0.760 23.817 1.00 41.34 125 ALA A CA 1
ATOM 923 C C . ALA A 1 125 ? 3.869 -0.121 24.609 1.00 41.34 125 ALA A C 1
ATOM 925 O O . ALA A 1 125 ? 3.825 -0.244 25.829 1.00 41.34 125 ALA A O 1
ATOM 926 N N . ARG A 1 126 ? 2.897 0.500 23.921 1.00 38.00 126 ARG A N 1
ATOM 927 C CA . ARG A 1 126 ? 1.493 0.536 24.387 1.00 38.00 126 ARG A CA 1
ATOM 928 C C . ARG A 1 126 ? 1.010 -0.919 24.395 1.00 38.00 126 ARG A C 1
ATOM 930 O O . ARG A 1 126 ? 1.214 -1.622 23.415 1.00 38.00 126 ARG A O 1
ATOM 937 N N . GLY A 1 127 ? 0.388 -1.485 25.412 1.00 36.31 127 GLY A N 1
ATOM 938 C CA . GLY A 1 127 ? -0.198 -0.929 26.623 1.00 36.31 127 GLY A CA 1
ATOM 939 C C . GLY A 1 127 ? -1.338 -1.850 27.070 1.00 36.31 127 GLY A C 1
ATOM 940 O O . GLY A 1 127 ? -2.409 -1.378 27.420 1.00 36.31 127 GLY A O 1
ATOM 941 N N . LEU A 1 128 ? -1.124 -3.177 27.029 1.00 43.56 128 LEU A N 1
ATOM 942 C CA . LEU A 1 128 ? -1.693 -4.033 28.076 1.00 43.56 128 LEU A CA 1
ATOM 943 C C . LEU A 1 128 ? -1.223 -3.415 29.403 1.00 43.56 128 LEU A C 1
ATOM 945 O O . LEU A 1 128 ? -0.075 -2.955 29.420 1.00 43.56 128 LEU A O 1
ATOM 949 N N . PRO A 1 129 ? -2.073 -3.330 30.447 1.00 47.59 129 PRO A N 1
ATOM 950 C CA . PRO A 1 129 ? -1.712 -2.667 31.699 1.00 47.59 129 PRO A CA 1
ATOM 951 C C . PRO A 1 129 ? -0.312 -3.119 32.090 1.00 47.59 129 PRO A C 1
ATOM 953 O O . PRO A 1 129 ? -0.051 -4.317 32.107 1.00 47.59 129 PRO A O 1
ATOM 956 N N . GLU A 1 130 ? 0.590 -2.150 32.242 1.00 49.28 130 GLU A N 1
ATOM 957 C CA . GLU A 1 130 ? 2.032 -2.344 32.370 1.00 49.28 130 GLU A CA 1
ATOM 958 C C . GLU A 1 130 ? 2.320 -3.521 33.308 1.00 49.28 130 GLU A C 1
ATOM 960 O O . GLU A 1 130 ? 2.133 -3.412 34.518 1.00 49.28 130 GLU A O 1
ATOM 965 N N . VAL A 1 131 ? 2.699 -4.679 32.751 1.00 55.44 131 VAL A N 1
ATOM 966 C CA . VAL A 1 131 ? 2.906 -5.904 33.536 1.00 55.44 131 VAL A CA 1
ATOM 967 C C . VAL A 1 131 ? 4.316 -5.868 34.122 1.00 55.44 131 VAL A C 1
ATOM 969 O O . VAL A 1 131 ? 5.170 -6.677 33.786 1.00 55.44 131 VAL A O 1
ATOM 972 N N . GLY A 1 132 ? 4.587 -4.879 34.972 1.00 59.25 132 GLY A N 1
ATOM 973 C CA . GLY A 1 132 ? 5.742 -4.922 35.865 1.00 59.25 132 GLY A CA 1
ATOM 974 C C . GLY A 1 132 ? 5.478 -5.900 37.018 1.00 59.25 132 GLY A C 1
ATOM 975 O O . GLY A 1 132 ? 4.307 -6.159 37.326 1.00 59.25 132 GLY A O 1
ATOM 976 N N . PRO A 1 133 ? 6.508 -6.400 37.724 1.00 58.72 133 PRO A N 1
ATOM 977 C CA . PRO A 1 133 ? 6.334 -7.304 38.871 1.00 58.72 133 PRO A CA 1
ATOM 978 C C . PRO A 1 133 ? 5.435 -6.708 39.970 1.00 58.72 133 PRO A C 1
ATOM 980 O O . PRO A 1 133 ? 4.752 -7.431 40.692 1.00 58.72 133 PRO A O 1
ATOM 983 N N . ARG A 1 134 ? 5.367 -5.372 40.052 1.00 60.88 134 ARG A N 1
ATOM 984 C CA . ARG A 1 134 ? 4.540 -4.625 41.015 1.00 60.88 134 ARG A CA 1
ATOM 985 C C . ARG A 1 134 ? 3.129 -4.285 40.528 1.00 60.88 134 ARG A C 1
ATOM 987 O O . ARG A 1 134 ? 2.347 -3.733 41.295 1.00 60.88 134 ARG A O 1
ATOM 994 N N . SER A 1 135 ? 2.796 -4.592 39.278 1.00 76.31 135 SER A N 1
ATOM 995 C CA . SER A 1 135 ? 1.441 -4.404 38.751 1.00 76.31 135 SER A CA 1
ATOM 996 C C . SER A 1 135 ? 0.487 -5.464 39.305 1.00 76.31 135 SER A C 1
ATOM 998 O O . SER A 1 135 ? 0.913 -6.566 39.644 1.00 76.31 135 SER A O 1
ATOM 1000 N N . ALA A 1 136 ? -0.819 -5.181 39.348 1.00 73.69 136 ALA A N 1
ATOM 1001 C CA . ALA A 1 136 ? -1.818 -6.161 39.793 1.00 73.69 136 ALA A CA 1
ATOM 1002 C C . ALA A 1 136 ? -1.776 -7.462 38.963 1.00 73.69 136 ALA A C 1
ATOM 1004 O O . ALA A 1 136 ? -1.984 -8.556 39.487 1.00 73.69 136 ALA A O 1
ATOM 1005 N N . GLN A 1 137 ? -1.460 -7.352 37.669 1.00 74.00 137 GLN A N 1
ATOM 1006 C CA . GLN A 1 137 ? -1.310 -8.501 36.780 1.00 74.00 137 GLN A CA 1
ATOM 1007 C C . GLN A 1 137 ? 0.022 -9.236 37.003 1.00 74.00 137 GLN A C 1
ATOM 1009 O O . GLN A 1 137 ? 0.037 -10.463 37.004 1.00 74.00 137 GLN A O 1
ATOM 1014 N N . GLY A 1 138 ? 1.116 -8.517 37.270 1.00 78.25 138 GLY A N 1
ATOM 1015 C CA . GLY A 1 138 ? 2.412 -9.095 37.636 1.00 78.25 138 GLY A CA 1
ATOM 1016 C C . GLY A 1 138 ? 2.366 -9.829 38.974 1.00 78.25 138 GLY A C 1
ATOM 1017 O O . GLY A 1 138 ? 2.797 -10.973 39.052 1.00 78.25 138 GLY A O 1
ATOM 1018 N N . GLN A 1 139 ? 1.731 -9.249 39.995 1.00 80.19 139 GLN A N 1
ATOM 1019 C CA . GLN A 1 139 ? 1.497 -9.910 41.284 1.00 80.19 139 GLN A CA 1
ATOM 1020 C C . GLN A 1 139 ? 0.669 -11.190 41.127 1.00 80.19 139 GLN A C 1
ATOM 1022 O O . GLN A 1 139 ? 0.936 -12.182 41.801 1.00 80.19 139 GLN A O 1
ATOM 1027 N N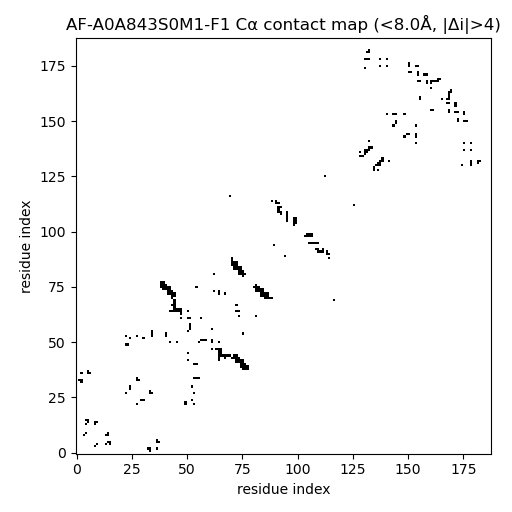 . ARG A 1 140 ? -0.299 -11.202 40.201 1.00 80.00 140 ARG A N 1
ATOM 1028 C CA . ARG A 1 140 ? -1.070 -12.405 39.871 1.00 80.00 140 ARG A CA 1
ATOM 1029 C C . ARG A 1 140 ? -0.215 -13.471 39.177 1.00 80.00 140 ARG A C 1
ATOM 1031 O O . ARG A 1 140 ? -0.337 -14.640 39.525 1.00 80.00 140 ARG A O 1
ATOM 1038 N N . VAL A 1 141 ? 0.676 -13.084 38.260 1.00 84.12 141 VAL A N 1
ATOM 1039 C CA . VAL A 1 141 ? 1.677 -13.991 37.661 1.00 84.12 141 VAL A CA 1
ATOM 1040 C C . VAL A 1 141 ? 2.571 -14.595 38.746 1.00 84.12 141 VAL A C 1
ATOM 1042 O O . VAL A 1 141 ? 2.723 -15.812 38.794 1.00 84.12 141 VAL A O 1
ATOM 1045 N N . VAL A 1 142 ? 3.108 -13.767 39.649 1.00 84.25 142 VAL A N 1
ATOM 1046 C CA . VAL A 1 142 ? 3.966 -14.222 40.756 1.00 84.25 142 VAL A CA 1
ATOM 1047 C C . VAL A 1 142 ? 3.216 -15.183 41.674 1.00 84.25 142 VAL A C 1
ATOM 1049 O O . VAL A 1 142 ? 3.747 -16.236 42.007 1.00 84.25 142 VAL A O 1
ATOM 1052 N N . ALA A 1 143 ? 1.974 -14.864 42.048 1.00 84.12 143 ALA A N 1
ATOM 1053 C CA . ALA A 1 143 ? 1.159 -15.717 42.910 1.00 84.12 143 ALA A CA 1
ATOM 1054 C C . ALA A 1 143 ? 0.892 -17.095 42.282 1.00 84.12 143 ALA A C 1
ATOM 1056 O O . ALA A 1 143 ? 0.992 -18.112 42.969 1.00 84.12 143 ALA A O 1
ATOM 1057 N N . LEU A 1 144 ? 0.605 -17.146 40.976 1.00 85.06 144 LEU A N 1
ATOM 1058 C CA . LEU A 1 144 ? 0.388 -18.406 40.265 1.00 85.06 144 LEU A CA 1
ATOM 1059 C C . LEU A 1 144 ? 1.681 -19.229 40.160 1.00 85.06 144 LEU A C 1
ATOM 1061 O O . LEU A 1 144 ? 1.667 -20.423 40.456 1.00 85.06 144 LEU A O 1
ATOM 1065 N N . LEU A 1 145 ? 2.814 -18.602 39.833 1.00 85.44 145 LEU A N 1
ATOM 1066 C CA . LEU A 1 145 ? 4.115 -19.284 39.803 1.00 85.44 145 LEU A CA 1
ATOM 1067 C C . LEU A 1 145 ? 4.524 -19.797 41.195 1.00 85.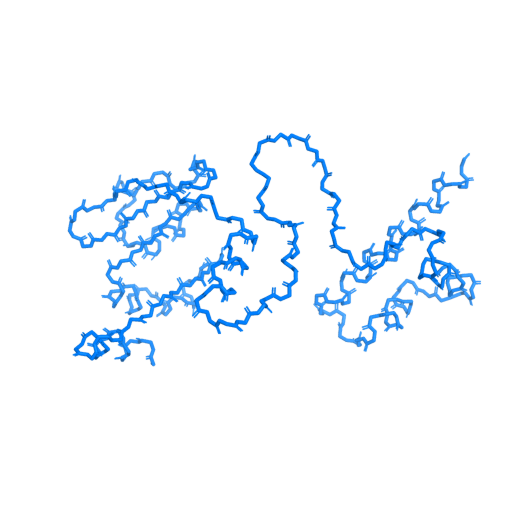44 145 LEU A C 1
ATOM 1069 O O . LEU A 1 145 ? 4.969 -20.935 41.325 1.00 85.44 145 LEU A O 1
ATOM 1073 N N . ALA A 1 146 ? 4.304 -19.004 42.248 1.00 83.94 146 ALA A N 1
ATOM 1074 C CA . ALA A 1 146 ? 4.574 -19.395 43.633 1.00 83.94 146 ALA A CA 1
ATOM 1075 C C . ALA A 1 146 ? 3.687 -20.559 44.108 1.00 83.94 146 ALA A C 1
ATOM 1077 O O . ALA A 1 146 ? 4.099 -21.336 44.966 1.00 83.94 146 ALA A O 1
ATOM 1078 N N . SER A 1 147 ? 2.491 -20.716 43.527 1.00 85.50 147 SER A N 1
ATOM 1079 C CA . SER A 1 147 ? 1.613 -21.869 43.768 1.00 85.50 147 SER A CA 1
ATOM 1080 C C . SER A 1 147 ? 2.038 -23.149 43.029 1.00 85.50 147 SER A C 1
ATOM 1082 O O . SER A 1 147 ? 1.404 -24.189 43.192 1.00 85.50 147 SER A O 1
ATOM 1084 N N . GLY A 1 148 ? 3.121 -23.091 42.243 1.00 85.31 148 GLY A N 1
ATOM 1085 C CA . GLY A 1 148 ? 3.668 -24.219 41.488 1.00 85.31 148 GLY A CA 1
ATOM 1086 C C . GLY A 1 148 ? 3.157 -24.337 40.050 1.00 85.31 148 GLY A C 1
ATOM 1087 O O . GLY A 1 148 ? 3.459 -25.332 39.392 1.00 85.31 148 GLY A O 1
ATOM 1088 N N . ALA A 1 149 ? 2.402 -23.352 39.546 1.00 86.81 149 ALA A N 1
ATOM 1089 C CA . ALA A 1 149 ? 1.940 -23.353 38.160 1.00 86.81 149 ALA A CA 1
ATOM 1090 C C . ALA A 1 149 ? 3.106 -23.139 37.185 1.00 86.81 149 ALA A C 1
ATOM 1092 O O . ALA A 1 149 ? 4.026 -22.357 37.430 1.00 86.81 149 ALA A O 1
ATOM 1093 N N . THR A 1 150 ? 3.050 -23.805 36.037 1.00 86.75 150 THR A N 1
ATOM 1094 C CA . THR A 1 150 ? 4.029 -23.622 34.963 1.00 86.75 150 THR A CA 1
ATOM 1095 C C . THR A 1 150 ? 3.745 -22.355 34.155 1.00 86.75 150 THR A C 1
ATOM 1097 O O . THR A 1 150 ? 2.608 -21.898 34.046 1.00 86.75 150 THR A O 1
ATOM 1100 N N . VAL A 1 151 ? 4.765 -21.814 33.480 1.00 83.88 151 VAL A N 1
ATOM 1101 C CA . VAL A 1 151 ? 4.628 -20.640 32.589 1.00 83.88 151 VAL A CA 1
ATOM 1102 C C . VAL A 1 151 ? 3.517 -20.824 31.547 1.00 83.88 151 VAL A C 1
ATOM 1104 O O . VAL A 1 151 ? 2.800 -19.877 31.225 1.00 83.88 151 VAL A O 1
ATOM 1107 N N . ALA A 1 152 ? 3.351 -22.043 31.026 1.00 82.12 152 ALA A N 1
ATOM 1108 C CA . ALA A 1 152 ? 2.309 -22.351 30.053 1.00 82.12 152 ALA A CA 1
ATOM 1109 C C . ALA A 1 152 ? 0.905 -22.279 30.672 1.00 82.12 152 ALA A C 1
ATOM 1111 O O . ALA A 1 152 ? 0.015 -21.713 30.049 1.00 82.12 152 ALA A O 1
ATOM 1112 N N . GLU A 1 153 ? 0.721 -22.783 31.894 1.00 83.19 153 GLU A N 1
ATOM 1113 C CA . GLU A 1 153 ? -0.561 -22.740 32.613 1.00 83.19 153 GLU A CA 1
ATOM 1114 C C . GLU A 1 153 ? -0.935 -21.311 33.008 1.00 83.19 153 GLU A C 1
ATOM 1116 O O . GLU A 1 153 ? -2.069 -20.891 32.791 1.00 83.19 153 GLU A O 1
ATOM 1121 N N . VAL A 1 154 ? 0.038 -20.525 33.476 1.00 84.12 154 VAL A N 1
ATOM 1122 C CA . VAL A 1 154 ? -0.154 -19.094 33.758 1.00 84.12 154 VAL A CA 1
ATOM 1123 C C . VAL A 1 154 ? -0.543 -18.337 32.486 1.00 84.12 154 VAL A C 1
ATOM 1125 O O . VAL A 1 154 ? -1.430 -17.486 32.502 1.00 84.12 154 VAL A O 1
ATOM 1128 N N . THR A 1 155 ? 0.084 -18.667 31.355 1.00 84.31 155 THR A N 1
ATOM 1129 C CA . THR A 1 155 ? -0.252 -18.063 30.058 1.00 84.31 155 THR A CA 1
ATOM 1130 C C . THR A 1 155 ? -1.645 -18.480 29.583 1.00 84.31 155 THR A C 1
ATOM 1132 O O . THR A 1 155 ? -2.397 -17.638 29.090 1.00 84.31 155 THR A O 1
ATOM 1135 N N . ASP A 1 156 ? -2.005 -19.758 29.723 1.00 84.56 156 ASP A N 1
ATOM 1136 C CA . ASP A 1 156 ? -3.322 -20.287 29.356 1.00 84.56 156 ASP A CA 1
ATOM 1137 C C . ASP A 1 156 ? -4.428 -19.600 30.192 1.00 84.56 156 ASP A C 1
ATOM 1139 O O . ASP A 1 156 ? -5.443 -19.176 29.636 1.00 84.56 156 ASP A O 1
ATOM 1143 N N . GLU A 1 157 ? -4.207 -19.401 31.499 1.00 81.31 157 GLU A N 1
ATOM 1144 C CA . GLU A 1 157 ? -5.144 -18.704 32.393 1.00 81.31 157 GLU A CA 1
ATOM 1145 C C . GLU A 1 157 ? -5.290 -17.215 32.043 1.00 81.31 157 GLU A C 1
ATOM 1147 O O . GLU A 1 157 ? -6.406 -16.704 31.947 1.00 81.31 157 GLU A O 1
ATOM 1152 N N . LEU A 1 158 ? -4.175 -16.512 31.826 1.00 82.06 158 LEU A N 1
ATOM 1153 C CA . LEU A 1 158 ? -4.187 -15.0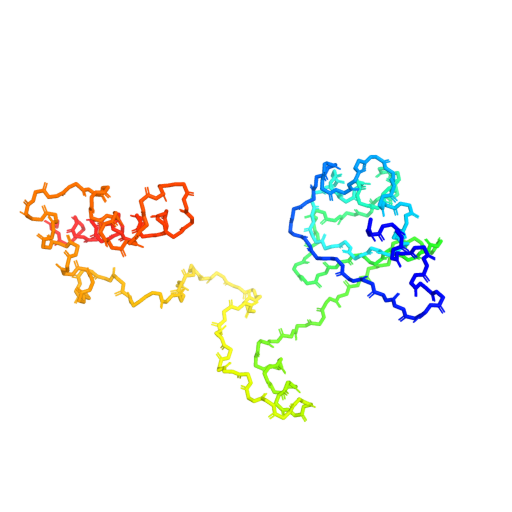66 31.588 1.00 82.06 158 LEU A CA 1
ATOM 1154 C C . LEU A 1 158 ? -4.635 -14.683 30.177 1.00 82.06 158 LEU A C 1
ATOM 1156 O O . LEU A 1 158 ? -5.210 -13.614 29.987 1.00 82.06 158 LEU A O 1
ATOM 1160 N N . SER A 1 159 ? -4.359 -15.525 29.181 1.00 81.25 159 SER A N 1
ATOM 1161 C CA . SER A 1 159 ? -4.766 -15.259 27.798 1.00 81.25 159 SER A CA 1
ATOM 1162 C C . SER A 1 159 ? -6.230 -15.618 27.539 1.00 81.25 159 SER A C 1
ATOM 1164 O O . SER A 1 159 ? -6.809 -15.111 26.580 1.00 81.25 159 SER A O 1
ATOM 1166 N N . GLY A 1 160 ? -6.826 -16.502 28.353 1.00 76.75 160 GLY A N 1
ATOM 1167 C CA . GLY A 1 160 ? -8.182 -17.023 28.151 1.00 76.75 160 GLY A CA 1
ATOM 1168 C C . GLY A 1 160 ? -8.347 -17.858 26.872 1.00 76.75 160 GLY A C 1
ATOM 1169 O O . GLY A 1 160 ? -9.464 -18.242 26.522 1.00 76.75 160 GLY A O 1
ATOM 1170 N N . VAL A 1 161 ? -7.251 -18.144 26.160 1.00 77.50 161 VAL A N 1
ATOM 1171 C CA . VAL A 1 161 ? -7.232 -18.825 24.863 1.00 77.50 161 VAL A CA 1
ATOM 1172 C C . VAL A 1 161 ? -6.391 -20.092 24.983 1.00 77.50 161 VAL A C 1
ATOM 1174 O O . VAL A 1 161 ? -5.200 -20.031 25.260 1.00 77.50 161 VAL A O 1
ATOM 1177 N N . ARG A 1 162 ? -6.997 -21.254 24.709 1.00 70.75 162 ARG A N 1
ATOM 1178 C CA . ARG A 1 162 ? -6.295 -22.556 24.719 1.00 70.75 162 ARG A CA 1
ATOM 1179 C C . ARG A 1 162 ? -5.450 -22.812 23.467 1.00 70.75 162 ARG A C 1
ATOM 1181 O O . ARG A 1 162 ? -4.646 -23.741 23.438 1.00 70.75 162 ARG A O 1
ATOM 1188 N N . ASP A 1 163 ? -5.639 -22.014 22.418 1.00 79.88 163 ASP A N 1
ATOM 1189 C CA . ASP A 1 163 ? -4.828 -22.089 21.206 1.00 79.88 163 ASP A CA 1
ATOM 1190 C C . ASP A 1 163 ? -3.475 -21.388 21.401 1.00 79.88 163 ASP A C 1
ATOM 1192 O O . ASP A 1 163 ? -3.347 -20.162 21.301 1.00 79.88 163 ASP A O 1
ATOM 1196 N N . ARG A 1 164 ? -2.441 -22.206 21.611 1.00 77.94 164 ARG A N 1
ATOM 1197 C CA . ARG A 1 164 ? -1.048 -21.776 21.813 1.00 77.94 164 ARG A CA 1
ATOM 1198 C C . ARG A 1 164 ? -0.385 -21.207 20.557 1.00 77.94 164 ARG A C 1
ATOM 1200 O O . ARG A 1 164 ? 0.695 -20.616 20.622 1.00 77.94 164 ARG A O 1
ATOM 1207 N N . SER A 1 165 ? -1.003 -21.383 19.390 1.00 75.81 165 SER A N 1
ATOM 1208 C CA . SER A 1 165 ? -0.519 -20.800 18.139 1.00 75.81 165 SER A CA 1
ATOM 1209 C C . SER A 1 165 ? -0.975 -19.347 17.954 1.00 75.81 165 SER A C 1
ATOM 1211 O O . SER A 1 165 ? -0.346 -18.611 17.177 1.00 75.81 165 SER A O 1
ATOM 1213 N N . SER A 1 166 ? -1.992 -18.925 18.717 1.00 78.19 166 SER A N 1
ATOM 1214 C CA . SER A 1 166 ? -2.600 -17.601 18.636 1.00 78.19 166 SER A CA 1
ATOM 1215 C C . SER A 1 166 ? -1.622 -16.476 18.998 1.00 78.19 166 SER A C 1
ATOM 1217 O O . SER A 1 166 ? -0.724 -16.616 19.836 1.00 78.19 166 SER A O 1
ATOM 1219 N N . GLY A 1 167 ? -1.789 -15.325 18.339 1.00 77.62 167 GLY A N 1
ATOM 1220 C CA . GLY A 1 167 ? -0.991 -14.128 18.618 1.00 77.62 167 GLY A CA 1
ATOM 1221 C C . GLY A 1 167 ? -1.179 -13.623 20.050 1.00 77.62 167 GLY A C 1
ATOM 1222 O O . GLY A 1 167 ? -0.206 -13.209 20.675 1.00 77.62 167 GLY A O 1
ATOM 1223 N N . THR A 1 168 ? -2.399 -13.738 20.585 1.00 76.75 168 THR A N 1
ATOM 1224 C CA . THR A 1 168 ? -2.744 -13.382 21.968 1.00 76.75 168 THR A CA 1
ATOM 1225 C C . THR A 1 168 ? -1.959 -14.226 22.963 1.00 76.75 168 THR A C 1
ATOM 1227 O O . THR A 1 168 ? -1.260 -13.670 23.803 1.00 76.75 168 THR A O 1
ATOM 1230 N N . TRP A 1 169 ? -1.966 -15.554 22.803 1.00 85.44 169 TRP A N 1
ATOM 1231 C CA . TRP A 1 169 ? -1.229 -16.460 23.684 1.00 85.44 169 TRP A CA 1
ATOM 1232 C C . TRP A 1 169 ? 0.280 -16.194 23.664 1.00 85.44 169 TRP A C 1
ATOM 1234 O O . TRP A 1 169 ? 0.922 -16.091 24.707 1.00 85.44 169 TRP A O 1
ATOM 1244 N N . LYS A 1 170 ? 0.857 -15.999 22.471 1.00 82.38 170 LYS A N 1
ATOM 1245 C CA . LYS A 1 170 ? 2.286 -15.679 22.317 1.00 82.38 170 LYS A CA 1
ATOM 1246 C C . LYS A 1 170 ? 2.662 -14.345 22.961 1.00 82.38 170 LYS A C 1
ATOM 1248 O O . LYS A 1 170 ? 3.778 -14.216 23.458 1.00 82.38 170 LYS A O 1
ATOM 1253 N N . ASN A 1 171 ? 1.765 -13.360 22.935 1.00 82.56 171 ASN A N 1
ATOM 1254 C CA . ASN A 1 171 ? 2.000 -12.065 23.563 1.00 82.56 171 ASN A CA 1
ATOM 1255 C C . ASN A 1 171 ? 1.926 -12.169 25.093 1.00 82.56 171 ASN A C 1
ATOM 1257 O O . ASN A 1 171 ? 2.846 -11.732 25.777 1.00 82.56 171 ASN A O 1
ATOM 1261 N N . THR A 1 172 ? 0.902 -12.843 25.624 1.00 82.31 172 THR A N 1
ATOM 1262 C CA . THR A 1 172 ? 0.771 -13.114 27.063 1.00 82.31 172 THR A CA 1
ATOM 1263 C C . THR A 1 172 ? 1.968 -13.899 27.595 1.00 82.31 172 THR A C 1
ATOM 1265 O O . THR A 1 172 ? 2.519 -13.544 28.632 1.00 82.31 172 THR A O 1
ATOM 1268 N N . ARG A 1 173 ? 2.447 -14.904 26.851 1.00 85.56 173 ARG A N 1
ATOM 1269 C CA . ARG A 1 173 ? 3.636 -15.673 27.234 1.00 85.56 173 ARG A CA 1
ATOM 1270 C C . ARG A 1 173 ? 4.870 -14.788 27.386 1.00 85.56 173 ARG A C 1
ATOM 1272 O O . ARG A 1 173 ? 5.587 -14.913 28.371 1.00 85.56 173 ARG A O 1
ATOM 1279 N N . ARG A 1 174 ? 5.101 -13.881 26.430 1.00 86.12 174 ARG A N 1
ATOM 1280 C CA . ARG A 1 174 ? 6.229 -12.939 26.492 1.00 86.12 174 ARG A CA 1
ATOM 1281 C C . ARG A 1 174 ? 6.147 -12.044 27.725 1.00 86.12 174 ARG A C 1
ATOM 1283 O O . ARG A 1 174 ? 7.173 -11.794 28.336 1.00 86.12 174 ARG A O 1
ATOM 1290 N N . GLN A 1 175 ? 4.949 -11.607 28.113 1.00 82.62 175 GLN A N 1
ATOM 1291 C CA . GLN A 1 175 ? 4.760 -10.802 29.324 1.00 82.62 175 GLN A CA 1
ATOM 1292 C C . GLN A 1 175 ? 5.074 -11.588 30.599 1.00 82.62 175 GLN A C 1
ATOM 1294 O O . GLN A 1 175 ? 5.753 -11.068 31.477 1.00 82.62 175 GLN A O 1
ATOM 1299 N N . VAL A 1 176 ? 4.634 -12.847 30.682 1.00 84.00 176 VAL A N 1
ATOM 1300 C CA . VAL A 1 176 ? 4.975 -13.735 31.805 1.00 84.00 176 VAL A CA 1
ATOM 1301 C C . VAL A 1 176 ? 6.491 -13.944 31.887 1.00 84.00 176 VAL A C 1
ATOM 1303 O O . VAL A 1 176 ? 7.068 -13.819 32.962 1.00 84.00 176 VAL A O 1
ATOM 1306 N N . GLU A 1 177 ? 7.155 -14.191 30.753 1.00 86.81 177 GLU A N 1
ATOM 1307 C CA . GLU A 1 177 ? 8.616 -14.346 30.682 1.00 86.81 177 GLU A CA 1
ATOM 1308 C C . GLU A 1 177 ? 9.362 -13.057 31.087 1.00 86.81 177 GLU A C 1
ATOM 1310 O O . GLU A 1 177 ? 10.390 -13.131 31.764 1.00 86.81 177 GLU A O 1
ATOM 1315 N N . THR A 1 178 ? 8.840 -11.873 30.740 1.00 83.88 178 THR A N 1
ATOM 1316 C CA . THR A 1 178 ? 9.398 -10.583 31.186 1.00 83.88 178 THR A CA 1
ATOM 1317 C C . THR A 1 178 ? 9.296 -10.410 32.700 1.00 83.88 178 THR A C 1
ATOM 1319 O O . THR A 1 178 ? 10.301 -10.090 33.324 1.00 83.88 178 THR A O 1
ATOM 1322 N N . VAL A 1 179 ? 8.139 -10.703 33.308 1.00 82.44 179 VAL A N 1
ATOM 1323 C CA . VAL A 1 179 ? 7.967 -10.619 34.772 1.00 82.44 179 VAL A CA 1
ATOM 1324 C C . VAL A 1 179 ? 8.951 -11.534 35.499 1.00 82.44 179 VAL A C 1
ATOM 1326 O O . VAL A 1 179 ? 9.561 -11.111 36.474 1.00 82.44 179 VAL A O 1
ATOM 1329 N N . ILE A 1 180 ? 9.144 -12.763 35.013 1.00 82.12 180 ILE A N 1
ATOM 1330 C CA . ILE A 1 180 ? 10.109 -13.709 35.596 1.00 82.12 180 ILE A CA 1
ATOM 1331 C C . ILE A 1 180 ? 11.536 -13.154 35.501 1.00 82.12 180 ILE A C 1
ATOM 1333 O O . ILE A 1 180 ? 12.257 -13.133 36.492 1.00 82.12 180 ILE A O 1
ATOM 1337 N N . THR A 1 181 ? 11.919 -12.646 34.327 1.00 82.38 181 THR A N 1
ATOM 1338 C CA . THR A 1 181 ? 13.263 -12.090 34.098 1.00 82.38 181 THR A CA 1
ATOM 1339 C C . THR A 1 181 ? 13.545 -10.877 34.989 1.00 82.38 181 THR A C 1
ATOM 1341 O O . THR A 1 181 ? 14.670 -10.699 35.456 1.00 82.38 181 THR A O 1
ATOM 1344 N N . ASP A 1 182 ? 12.542 -10.033 35.226 1.00 78.81 182 ASP A N 1
ATOM 1345 C CA . ASP A 1 182 ? 12.689 -8.856 36.081 1.00 78.81 182 ASP A CA 1
ATOM 1346 C C . ASP A 1 182 ? 12.729 -9.226 37.574 1.00 78.81 182 ASP A C 1
ATOM 1348 O O . ASP A 1 182 ? 13.485 -8.611 38.322 1.00 78.81 182 ASP A O 1
ATOM 1352 N N . LEU A 1 183 ? 12.014 -10.274 38.006 1.00 76.88 183 LEU A N 1
ATOM 1353 C CA . LEU A 1 183 ? 12.124 -10.816 39.370 1.00 76.88 183 LEU A CA 1
ATOM 1354 C C . LEU A 1 183 ? 13.514 -11.397 39.655 1.00 76.88 183 LEU A C 1
ATOM 1356 O O . LEU A 1 183 ? 14.075 -11.130 40.715 1.00 76.88 183 LEU A O 1
ATOM 1360 N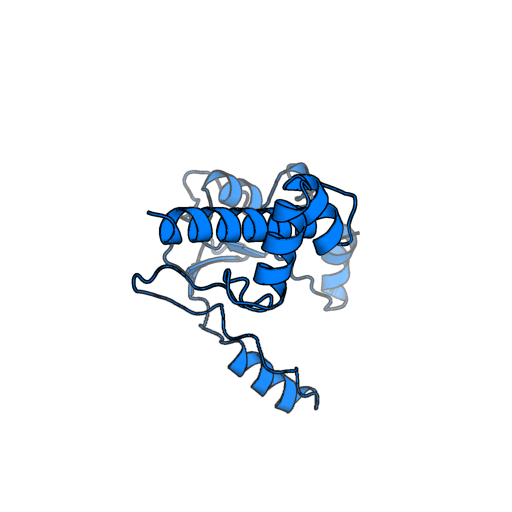 N . ASP A 1 184 ? 14.092 -12.139 38.706 1.00 76.38 184 ASP A N 1
ATOM 1361 C CA . ASP A 1 184 ? 15.445 -12.698 38.849 1.00 76.38 184 ASP A CA 1
ATOM 1362 C C . ASP A 1 184 ? 16.508 -11.592 38.981 1.00 76.38 184 ASP A C 1
ATOM 1364 O O . ASP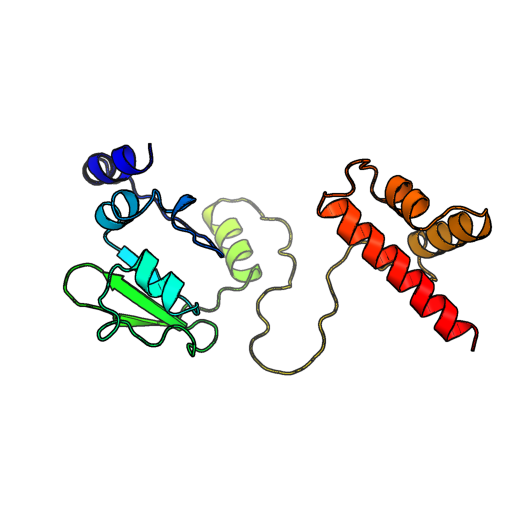 A 1 184 ? 17.498 -11.744 39.700 1.00 76.38 184 ASP A O 1
ATOM 1368 N N . ARG A 1 185 ? 16.290 -10.445 38.322 1.00 72.44 185 ARG A N 1
ATOM 1369 C CA . ARG A 1 185 ? 17.156 -9.262 38.437 1.00 72.44 185 ARG A CA 1
ATOM 1370 C C . ARG A 1 185 ? 17.007 -8.525 39.766 1.00 72.44 185 ARG A C 1
ATOM 1372 O O . ARG A 1 185 ? 17.987 -7.943 40.211 1.00 72.44 185 ARG A O 1
ATOM 1379 N N . GLU A 1 186 ? 15.823 -8.521 40.379 1.00 69.38 186 GLU A N 1
ATOM 1380 C CA . GLU A 1 186 ? 15.601 -7.916 41.704 1.00 69.38 186 GLU A CA 1
ATOM 1381 C C . GLU A 1 186 ? 16.115 -8.800 42.859 1.00 69.38 186 GLU A C 1
ATOM 1383 O O . GLU A 1 186 ? 16.319 -8.300 43.964 1.00 69.38 186 GLU A O 1
ATOM 1388 N N . ALA A 1 187 ? 16.333 -10.099 42.621 1.00 59.44 187 ALA A N 1
ATOM 1389 C CA . ALA A 1 187 ? 16.806 -11.060 43.622 1.00 59.44 187 ALA A CA 1
ATOM 1390 C C . ALA A 1 187 ? 18.344 -11.184 43.730 1.00 59.44 187 ALA A C 1
ATOM 1392 O O . ALA A 1 187 ? 18.824 -11.917 44.599 1.00 59.44 187 ALA A O 1
ATOM 1393 N N . THR A 1 188 ? 19.101 -10.499 42.861 1.00 51.16 188 THR A N 1
ATOM 1394 C CA . THR A 1 188 ? 20.580 -10.460 42.850 1.00 51.16 188 THR A CA 1
ATOM 1395 C C . THR A 1 188 ? 21.092 -9.152 43.442 1.00 51.16 188 THR A C 1
ATOM 1397 O O . THR A 1 188 ? 22.058 -9.207 44.236 1.00 51.16 188 THR A O 1
#

pLDDT: mean 76.07, std 15.82, range [33.0, 95.0]

Secondary structure (DSSP, 8-state):
-HHHHHHHHGGGT-------S---TTTTTSSSHHHHH--EEEEES--HHHHHHHH---TTT----TTPPTTEEEEEETTS-EEEEE-----HHHHHHHHHHHHS-------S-S---S----PPPP-SS---TTSHHHHHHHHHHHTT--HHHHHHHHH----TTSHHHHHHHHHHHHHHHHHHHHT-